Protein AF-A0A544Y3S6-F1 (afdb_monomer)

pLDDT: mean 74.41, std 27.27, range [27.22, 98.94]

Structure (mmCIF, N/CA/C/O backbone):
data_AF-A0A544Y3S6-F1
#
_entry.id   AF-A0A544Y3S6-F1
#
loop_
_atom_site.group_PDB
_atom_site.id
_atom_site.type_symbol
_atom_site.label_atom_id
_atom_site.label_alt_id
_atom_site.label_comp_id
_atom_site.label_asym_id
_atom_site.label_entity_id
_atom_site.label_seq_id
_atom_site.pdbx_PDB_ins_code
_atom_site.Cartn_x
_atom_site.Cartn_y
_atom_site.Cartn_z
_atom_site.occupancy
_atom_site.B_iso_or_equiv
_atom_site.auth_seq_id
_atom_site.auth_comp_id
_atom_site.auth_asym_id
_atom_site.auth_atom_id
_atom_site.pdbx_PDB_model_num
ATOM 1 N N . MET A 1 1 ? -22.116 -2.631 14.851 1.00 75.38 1 MET A N 1
ATOM 2 C CA . MET A 1 1 ? -20.787 -3.242 14.629 1.00 75.38 1 MET A CA 1
ATOM 3 C C . MET A 1 1 ? -19.858 -2.846 15.763 1.00 75.38 1 MET A C 1
ATOM 5 O O . MET A 1 1 ? -19.871 -1.679 16.143 1.00 75.38 1 MET A O 1
ATOM 9 N N . GLN A 1 2 ? -19.112 -3.793 16.335 1.00 85.44 2 GLN A N 1
ATOM 10 C CA . GLN A 1 2 ? -18.142 -3.504 17.394 1.00 85.44 2 GLN A CA 1
ATOM 11 C C . GLN A 1 2 ? -16.887 -2.861 16.787 1.00 85.44 2 GLN A C 1
ATOM 13 O O . GLN A 1 2 ? -16.365 -3.342 15.783 1.00 85.44 2 GLN A O 1
ATOM 18 N N . GLN A 1 3 ? -16.429 -1.761 17.385 1.00 91.81 3 GLN A N 1
ATOM 19 C CA . GLN A 1 3 ? -15.176 -1.109 17.006 1.00 91.81 3 GLN A CA 1
ATOM 20 C C . GLN A 1 3 ? -13.992 -1.928 17.530 1.00 91.81 3 GLN A C 1
ATOM 22 O O . GLN A 1 3 ? -14.010 -2.372 18.678 1.00 91.81 3 GLN A O 1
ATOM 27 N N . ILE A 1 4 ? -12.965 -2.095 16.701 1.00 94.62 4 ILE A N 1
ATOM 28 C CA . ILE A 1 4 ? -11.680 -2.678 17.094 1.00 94.62 4 ILE A CA 1
ATOM 29 C C . ILE A 1 4 ? -10.866 -1.592 17.797 1.00 94.62 4 ILE A C 1
ATOM 31 O O . ILE A 1 4 ? -10.747 -0.475 17.286 1.00 94.62 4 ILE A O 1
ATOM 35 N N . GLY A 1 5 ? -10.316 -1.914 18.966 1.00 93.12 5 GLY A N 1
ATOM 36 C CA . GLY A 1 5 ? -9.375 -1.047 19.666 1.00 93.12 5 GLY A CA 1
ATOM 37 C C . GLY A 1 5 ? -7.957 -1.303 19.174 1.00 93.12 5 GLY A C 1
ATOM 38 O O . GLY A 1 5 ? -7.420 -2.379 19.415 1.00 93.12 5 GLY A O 1
ATOM 39 N N . PHE A 1 6 ? -7.344 -0.317 18.523 1.00 91.00 6 PHE A N 1
ATOM 40 C CA . PHE A 1 6 ? -5.935 -0.386 18.141 1.00 91.00 6 PHE A CA 1
ATOM 41 C C . PHE A 1 6 ? -5.084 0.260 19.240 1.00 91.00 6 PHE A C 1
ATOM 43 O O . PHE A 1 6 ? -5.299 1.434 19.561 1.00 91.00 6 PHE A O 1
ATOM 50 N N . PRO A 1 7 ? -4.165 -0.487 19.873 1.00 78.62 7 PRO A N 1
ATOM 51 C CA . PRO A 1 7 ? -3.361 0.049 20.957 1.00 78.62 7 PRO A CA 1
ATOM 52 C C . PRO A 1 7 ? -2.381 1.102 20.430 1.00 78.62 7 PRO A C 1
ATOM 54 O O . PRO A 1 7 ? -1.837 0.984 19.337 1.00 78.62 7 PRO A O 1
ATOM 57 N N . ALA A 1 8 ? -2.125 2.130 21.242 1.00 67.12 8 ALA A N 1
ATOM 58 C CA . 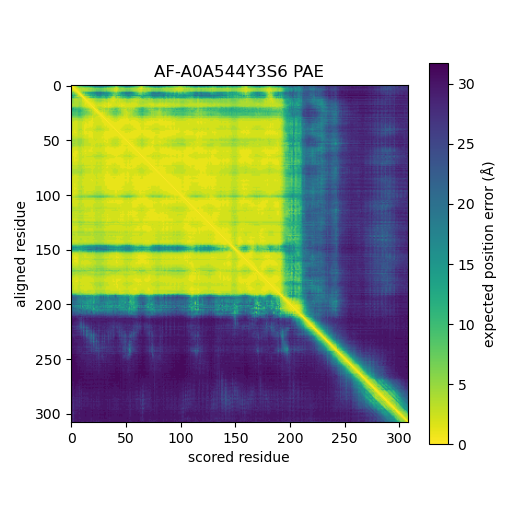ALA A 1 8 ? -1.048 3.090 20.987 1.00 67.12 8 ALA A CA 1
ATOM 59 C C . ALA A 1 8 ? 0.341 2.528 21.356 1.00 67.12 8 ALA A C 1
ATOM 61 O O . ALA A 1 8 ? 1.359 3.156 21.074 1.00 67.12 8 ALA A O 1
ATOM 62 N N . SER A 1 9 ? 0.377 1.378 22.036 1.00 73.12 9 SER A N 1
ATOM 63 C CA . SER A 1 9 ? 1.595 0.635 22.345 1.00 73.12 9 SER A CA 1
ATOM 64 C C . SER A 1 9 ? 1.727 -0.541 21.375 1.00 73.12 9 SER A C 1
ATOM 66 O O . SER A 1 9 ? 0.792 -1.341 21.311 1.00 73.12 9 SER A O 1
ATOM 68 N N . PRO A 1 10 ? 2.863 -0.666 20.666 1.00 78.50 10 PRO A N 1
ATOM 69 C CA . PRO A 1 10 ? 3.070 -1.719 19.683 1.00 78.50 10 PRO A CA 1
ATOM 70 C C . PRO A 1 10 ? 2.901 -3.130 20.247 1.00 78.50 10 PRO A C 1
ATOM 72 O O . PRO A 1 10 ? 3.537 -3.489 21.241 1.00 78.50 10 PRO A O 1
ATOM 75 N N . GLY A 1 11 ? 2.090 -3.943 19.573 1.00 78.06 11 GLY A N 1
ATOM 76 C CA . GLY A 1 11 ? 2.121 -5.398 19.690 1.00 78.06 11 GLY A CA 1
ATOM 77 C C . GLY A 1 11 ? 2.806 -5.983 18.460 1.00 78.06 11 GLY A C 1
ATOM 78 O O . GLY A 1 11 ? 2.306 -5.814 17.353 1.00 78.06 11 GLY A O 1
ATOM 79 N N . ALA A 1 12 ? 3.942 -6.658 18.637 1.00 82.75 12 ALA A N 1
ATOM 80 C CA . ALA A 1 12 ? 4.599 -7.330 17.520 1.00 82.75 12 ALA A CA 1
ATOM 81 C C . ALA A 1 12 ? 3.776 -8.549 17.075 1.00 82.75 12 ALA A C 1
ATOM 83 O O . ALA A 1 12 ? 3.355 -9.355 17.907 1.00 82.75 12 ALA A O 1
ATOM 84 N N . GLY A 1 13 ? 3.576 -8.671 15.767 1.00 89.69 13 GLY A N 1
ATOM 85 C CA . GLY A 1 13 ? 3.013 -9.852 15.123 1.00 89.69 13 GLY A CA 1
ATOM 86 C C . GLY A 1 13 ? 4.071 -10.901 14.784 1.00 89.69 13 GLY A C 1
ATOM 87 O O . GLY A 1 13 ? 5.203 -10.871 15.274 1.00 89.69 13 GLY A O 1
ATOM 88 N N . ASP A 1 14 ? 3.682 -11.834 13.926 1.00 92.94 14 ASP A N 1
ATOM 89 C CA . ASP A 1 14 ? 4.490 -12.959 13.483 1.00 92.94 14 ASP A CA 1
ATOM 90 C C . ASP A 1 14 ? 5.324 -12.614 12.239 1.00 92.94 14 ASP A C 1
ATOM 92 O O . ASP A 1 14 ? 4.810 -12.140 11.224 1.00 92.94 14 ASP A O 1
ATOM 96 N N . LEU A 1 15 ? 6.626 -12.890 12.309 1.00 92.06 15 LEU A N 1
ATOM 97 C CA . LEU A 1 15 ? 7.567 -12.823 11.184 1.00 92.06 15 LEU A CA 1
ATOM 98 C C . LEU A 1 15 ? 8.336 -14.136 11.003 1.00 92.06 15 LEU A C 1
ATOM 100 O O . LEU A 1 15 ? 9.350 -14.149 10.303 1.00 92.06 15 LEU A O 1
ATOM 104 N N . ASP A 1 16 ? 7.874 -15.235 11.606 1.00 93.25 16 ASP A N 1
ATOM 105 C CA . ASP A 1 16 ? 8.405 -16.574 11.353 1.00 93.25 16 ASP A CA 1
ATOM 106 C C . ASP A 1 16 ? 7.894 -17.099 10.005 1.00 93.25 16 ASP A C 1
ATOM 108 O O . ASP A 1 16 ? 7.034 -17.970 9.889 1.00 93.25 16 ASP A O 1
ATOM 112 N N . VAL A 1 17 ? 8.408 -16.490 8.940 1.00 94.75 17 VAL A N 1
ATOM 113 C CA . VAL A 1 17 ? 8.041 -16.793 7.565 1.00 94.75 17 VAL A CA 1
ATOM 114 C C . VAL A 1 17 ? 9.293 -16.962 6.724 1.00 94.75 17 VAL A C 1
ATOM 116 O O . VAL A 1 17 ? 10.215 -16.144 6.728 1.00 94.75 17 VAL A O 1
ATOM 119 N N . ARG A 1 18 ? 9.310 -18.035 5.933 1.00 95.50 18 ARG A N 1
ATOM 120 C CA . AR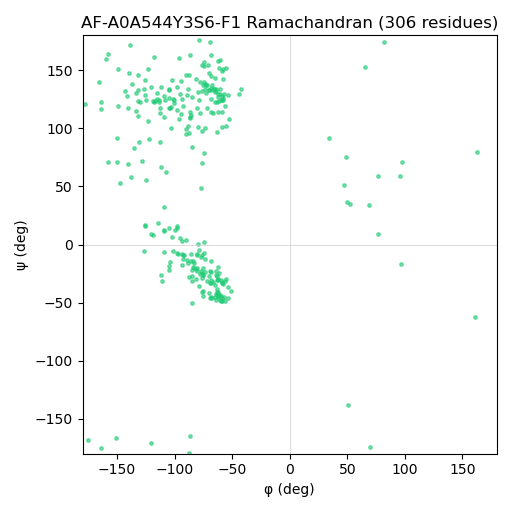G A 1 18 ? 10.300 -18.205 4.875 1.00 95.50 18 ARG A CA 1
ATOM 121 C C . ARG A 1 18 ? 9.794 -17.522 3.613 1.00 95.50 18 ARG A C 1
ATOM 123 O O . ARG A 1 18 ? 8.865 -18.003 2.963 1.00 95.50 18 ARG A O 1
ATOM 130 N N . TRP A 1 19 ? 10.424 -16.414 3.251 1.00 95.25 19 TRP A N 1
ATOM 131 C CA . TRP A 1 19 ? 10.069 -15.701 2.034 1.00 95.25 19 TRP A CA 1
ATOM 132 C C . TRP A 1 19 ? 10.547 -16.428 0.773 1.00 95.25 19 TRP A C 1
ATOM 134 O O . TRP A 1 19 ? 11.688 -16.893 0.713 1.00 95.25 19 TRP A O 1
ATOM 144 N N . ILE A 1 20 ? 9.703 -16.463 -0.261 1.00 94.00 20 ILE A N 1
ATOM 145 C CA . ILE A 1 20 ? 10.067 -16.967 -1.590 1.00 94.00 20 ILE A CA 1
ATOM 146 C C . ILE A 1 20 ? 11.250 -16.159 -2.124 1.00 94.00 20 ILE A C 1
ATOM 148 O O . ILE A 1 20 ? 11.211 -14.937 -2.171 1.00 94.00 20 ILE A O 1
ATOM 152 N N . HIS A 1 21 ? 12.350 -16.801 -2.495 1.00 87.56 21 HIS A N 1
ATOM 153 C CA . HIS A 1 21 ? 13.569 -16.104 -2.938 1.00 87.56 21 HIS A CA 1
ATOM 154 C C . HIS A 1 21 ? 13.829 -16.261 -4.443 1.00 87.56 21 HIS A C 1
ATOM 156 O O . HIS A 1 21 ? 14.895 -15.889 -4.936 1.00 87.56 21 HIS A O 1
ATOM 162 N N . GLY A 1 22 ? 12.831 -16.761 -5.176 1.00 83.69 22 GLY A N 1
ATOM 163 C CA . GLY A 1 22 ? 12.924 -17.109 -6.589 1.00 83.69 22 GLY A CA 1
ATOM 164 C C . GLY A 1 22 ? 13.551 -18.484 -6.820 1.00 83.69 22 GLY A C 1
ATOM 165 O O . GLY A 1 22 ? 14.031 -19.141 -5.894 1.00 83.69 22 GLY A O 1
ATOM 166 N N . SER A 1 23 ? 13.554 -18.898 -8.084 1.00 86.06 23 SER A N 1
ATOM 167 C CA . SER A 1 23 ? 14.144 -20.143 -8.583 1.00 86.06 23 SER A CA 1
ATOM 168 C C . SER A 1 23 ? 15.268 -19.848 -9.578 1.00 86.06 23 SER A C 1
ATOM 170 O O . SER A 1 23 ? 15.320 -18.767 -10.164 1.00 86.06 23 SER A O 1
ATOM 172 N N . GLU A 1 24 ? 16.144 -20.826 -9.823 1.00 86.38 24 GLU A N 1
ATOM 173 C CA . GLU A 1 24 ? 17.212 -20.717 -10.835 1.00 86.38 24 GLU A CA 1
ATOM 174 C C . GLU A 1 24 ? 16.669 -20.395 -12.236 1.00 86.38 24 GLU A C 1
ATOM 176 O O . GLU A 1 24 ? 17.314 -19.718 -13.032 1.00 86.38 24 GLU A O 1
ATOM 181 N N . SER A 1 25 ? 15.456 -20.866 -12.530 1.00 88.44 25 SER A N 1
ATOM 182 C CA . SER A 1 25 ? 14.736 -20.582 -13.764 1.00 88.44 25 SER A CA 1
ATOM 183 C C . SER A 1 25 ? 13.320 -20.124 -13.450 1.00 88.44 25 SER A C 1
ATOM 185 O O . SER A 1 25 ? 12.544 -20.872 -12.848 1.00 88.44 25 SER A O 1
ATOM 187 N N . ALA A 1 26 ? 12.964 -18.924 -13.916 1.00 86.62 26 ALA A N 1
ATOM 188 C CA . ALA A 1 26 ? 11.605 -18.392 -13.814 1.00 86.62 26 ALA A CA 1
ATOM 189 C C . ALA A 1 26 ? 10.582 -19.304 -14.512 1.00 86.62 26 ALA A C 1
ATOM 191 O O . ALA A 1 26 ? 9.474 -19.486 -14.024 1.00 86.62 26 ALA A O 1
ATOM 192 N N . LYS A 1 27 ? 10.984 -19.965 -15.609 1.00 87.06 27 LYS A N 1
ATOM 193 C CA . LYS A 1 27 ? 10.132 -20.898 -16.367 1.00 87.06 27 LYS A CA 1
ATOM 194 C C . LYS A 1 27 ? 9.705 -22.127 -15.554 1.00 87.06 27 LYS A C 1
ATOM 196 O O . LYS A 1 27 ? 8.682 -22.730 -15.859 1.00 87.06 27 LYS A O 1
ATOM 201 N N . HIS A 1 28 ? 10.507 -22.523 -14.569 1.00 88.12 28 HIS A N 1
ATOM 202 C CA . HIS A 1 28 ? 10.254 -23.690 -13.722 1.00 88.12 28 HIS A CA 1
ATOM 203 C C . HIS A 1 28 ? 9.880 -23.295 -12.290 1.00 88.12 28 HIS A C 1
ATOM 205 O O . HIS A 1 28 ? 9.882 -24.149 -11.408 1.00 88.12 28 HIS A O 1
ATOM 211 N N . ASN A 1 29 ? 9.589 -22.012 -12.047 1.00 93.12 29 ASN A N 1
ATOM 212 C CA . ASN A 1 29 ? 9.108 -21.570 -10.750 1.00 93.12 29 ASN A CA 1
ATOM 213 C C . ASN A 1 29 ? 7.701 -22.134 -10.496 1.00 93.12 29 ASN A C 1
ATOM 215 O O . ASN A 1 29 ? 6.838 -22.072 -11.370 1.00 93.12 29 ASN A O 1
ATOM 219 N N . THR A 1 30 ? 7.490 -22.693 -9.308 1.00 92.62 30 THR A N 1
ATOM 220 C CA . THR A 1 30 ? 6.189 -23.211 -8.853 1.00 92.62 30 THR A CA 1
ATOM 221 C C . THR A 1 30 ? 5.681 -22.477 -7.611 1.00 92.62 30 THR A C 1
ATOM 223 O O . THR A 1 30 ? 4.721 -22.927 -6.990 1.00 92.62 30 THR A O 1
ATOM 226 N N . ASP A 1 31 ? 6.348 -21.391 -7.213 1.00 95.75 31 ASP A N 1
ATOM 227 C CA . ASP A 1 31 ? 5.902 -20.538 -6.115 1.00 95.75 31 ASP A CA 1
ATOM 228 C C . ASP A 1 31 ? 4.654 -19.751 -6.555 1.00 95.75 31 ASP A C 1
ATOM 230 O O . ASP A 1 31 ? 4.462 -19.512 -7.751 1.00 95.75 31 ASP A O 1
ATOM 234 N N . PRO A 1 32 ? 3.792 -19.319 -5.620 1.00 96.62 32 PRO A N 1
ATOM 235 C CA . PRO A 1 32 ? 2.666 -18.459 -5.967 1.00 96.62 32 PRO A CA 1
ATOM 236 C C . PRO A 1 32 ? 3.147 -17.129 -6.559 1.00 96.62 32 PRO A C 1
ATOM 238 O O . PRO A 1 32 ? 4.204 -16.626 -6.185 1.00 96.62 32 PRO A O 1
ATOM 241 N N . ASP A 1 33 ? 2.332 -16.511 -7.417 1.00 96.62 33 ASP A N 1
ATOM 242 C CA . ASP A 1 33 ? 2.608 -15.181 -7.987 1.00 96.62 33 ASP A CA 1
ATOM 243 C C . ASP A 1 33 ? 2.788 -14.103 -6.904 1.00 96.62 33 ASP A C 1
ATOM 245 O O . ASP A 1 33 ? 3.589 -13.172 -7.035 1.00 96.62 33 ASP A O 1
ATOM 249 N N . ILE A 1 34 ? 2.036 -14.250 -5.810 1.00 98.50 34 ILE A N 1
ATOM 250 C CA . ILE A 1 34 ? 2.078 -13.390 -4.630 1.00 98.50 34 ILE A CA 1
ATOM 251 C C . ILE A 1 34 ? 2.112 -14.289 -3.398 1.00 98.50 34 ILE A C 1
ATOM 253 O O . ILE A 1 34 ? 1.145 -14.998 -3.113 1.00 98.50 34 ILE A O 1
ATOM 257 N N . GLN A 1 35 ? 3.207 -14.258 -2.641 1.00 98.50 35 GLN A N 1
ATOM 258 C CA . GLN A 1 35 ? 3.228 -14.878 -1.320 1.00 98.50 35 GLN A CA 1
ATOM 259 C C . GLN A 1 35 ? 2.529 -13.942 -0.334 1.00 98.50 35 GLN A C 1
ATOM 261 O O . GLN A 1 35 ? 2.921 -12.787 -0.190 1.00 98.50 35 GLN A O 1
ATOM 266 N N . VAL A 1 36 ? 1.510 -14.449 0.355 1.00 98.62 36 VAL A N 1
ATOM 267 C CA . VAL A 1 36 ? 0.763 -13.707 1.374 1.00 98.62 36 VAL A CA 1
ATOM 268 C C . VAL A 1 36 ? 1.121 -14.259 2.745 1.00 98.62 36 VAL A C 1
ATOM 270 O O . VAL A 1 36 ? 0.941 -15.448 3.002 1.00 98.62 36 VAL A O 1
ATOM 273 N N . HIS A 1 37 ? 1.585 -13.387 3.632 1.00 98.50 37 HIS A N 1
ATOM 274 C CA . HIS A 1 37 ? 1.829 -13.683 5.038 1.00 98.50 37 HIS A CA 1
ATOM 275 C C . HIS A 1 37 ? 0.884 -12.863 5.912 1.00 98.50 37 HIS A C 1
ATOM 277 O O . HIS A 1 37 ? 0.764 -11.648 5.741 1.00 98.50 37 HIS A O 1
ATOM 283 N N . ARG A 1 38 ? 0.214 -13.518 6.858 1.00 97.94 38 ARG A N 1
ATOM 284 C CA . ARG A 1 38 ? -0.605 -12.843 7.868 1.00 97.94 38 ARG A CA 1
ATOM 285 C C . ARG A 1 38 ? 0.298 -12.511 9.055 1.00 97.94 38 ARG A C 1
ATOM 287 O O . ARG A 1 38 ? 0.599 -13.397 9.843 1.00 97.94 38 ARG A O 1
ATOM 294 N N . TYR A 1 39 ? 0.723 -11.254 9.161 1.00 97.62 39 TYR A N 1
ATOM 295 C CA . TYR A 1 39 ? 1.571 -10.782 10.261 1.00 97.62 39 TYR A CA 1
ATOM 296 C C . TYR A 1 39 ? 0.803 -10.787 11.585 1.00 97.62 39 TYR A C 1
ATOM 298 O O . TYR A 1 39 ? 1.295 -11.267 12.599 1.00 97.62 39 TYR A O 1
ATOM 306 N N . ASP A 1 40 ? -0.433 -10.293 11.572 1.00 96.06 40 ASP A N 1
ATOM 307 C CA . ASP A 1 40 ? -1.353 -10.383 12.705 1.00 96.06 40 ASP A CA 1
ATOM 308 C C . ASP A 1 40 ? -2.813 -10.409 12.220 1.00 96.06 40 ASP A C 1
ATOM 310 O O . ASP A 1 40 ? -3.110 -10.626 11.041 1.00 96.06 40 ASP A O 1
ATOM 314 N N . GLU A 1 41 ? -3.765 -10.213 13.131 1.00 95.94 41 GLU A N 1
ATOM 315 C CA . GLU A 1 41 ? -5.185 -10.211 12.795 1.00 95.94 41 GLU A CA 1
ATOM 316 C C . GLU A 1 41 ? -5.580 -9.155 11.746 1.00 95.94 41 GLU A C 1
ATOM 318 O O . GLU A 1 41 ? -6.475 -9.407 10.933 1.00 95.94 41 GLU A O 1
ATOM 323 N N . HIS A 1 42 ? -4.895 -8.011 11.740 1.00 97.75 42 HIS A N 1
ATOM 324 C CA . HIS A 1 42 ? -5.229 -6.800 10.993 1.00 97.75 42 HIS A CA 1
ATOM 325 C C . HIS A 1 42 ? -4.126 -6.371 10.009 1.00 97.75 42 HIS A C 1
ATOM 327 O O . HIS A 1 42 ? -4.206 -5.274 9.453 1.00 97.75 42 HIS A O 1
ATOM 333 N N . THR A 1 43 ? -3.094 -7.184 9.790 1.00 98.44 43 THR A N 1
ATOM 334 C CA . THR A 1 43 ? -1.900 -6.813 9.019 1.00 98.44 43 THR A CA 1
ATOM 335 C C . THR A 1 43 ? -1.420 -7.981 8.178 1.00 98.44 43 THR A C 1
ATOM 337 O O . THR A 1 43 ? -1.176 -9.078 8.682 1.00 98.44 43 THR A O 1
ATOM 340 N N . TYR A 1 44 ? -1.237 -7.725 6.889 1.00 98.81 44 TYR A N 1
ATOM 341 C CA . TYR A 1 44 ? -0.734 -8.691 5.927 1.00 98.81 44 TYR A CA 1
ATOM 342 C C . TYR A 1 44 ? 0.476 -8.121 5.199 1.00 98.81 44 TYR A C 1
ATOM 344 O O . TYR A 1 44 ? 0.507 -6.944 4.838 1.00 98.81 44 TYR A O 1
ATOM 352 N N . VAL A 1 45 ? 1.450 -8.988 4.956 1.00 98.69 45 VAL A N 1
ATOM 353 C CA . VAL A 1 45 ? 2.646 -8.701 4.171 1.00 98.69 45 VAL A CA 1
ATOM 354 C C . VAL A 1 45 ? 2.573 -9.549 2.909 1.00 98.69 45 VAL A C 1
ATOM 356 O O . VAL A 1 45 ? 2.409 -10.767 2.971 1.00 98.69 45 VAL A O 1
ATOM 359 N N . LEU A 1 46 ? 2.650 -8.898 1.757 1.00 98.75 46 LEU A N 1
ATOM 360 C CA . LEU A 1 46 ? 2.570 -9.523 0.448 1.00 98.75 46 LEU A CA 1
ATOM 361 C C . LEU A 1 46 ? 3.941 -9.398 -0.215 1.00 98.75 46 LEU A C 1
ATOM 363 O O . LEU A 1 46 ? 4.539 -8.330 -0.188 1.00 98.75 46 LEU A O 1
ATOM 367 N N . ARG A 1 47 ? 4.435 -10.469 -0.829 1.00 97.94 47 ARG A N 1
ATOM 368 C CA . ARG A 1 47 ? 5.691 -10.477 -1.586 1.00 97.94 47 ARG A CA 1
ATOM 369 C C . ARG A 1 47 ? 5.399 -10.849 -3.027 1.00 97.94 47 ARG A C 1
ATOM 371 O O . ARG A 1 47 ? 4.861 -11.927 -3.286 1.00 97.94 47 ARG A O 1
ATOM 378 N N . GLN A 1 48 ? 5.789 -9.988 -3.959 1.00 97.88 48 GLN A N 1
ATOM 379 C CA . GLN A 1 48 ? 5.748 -10.323 -5.375 1.00 97.88 48 GLN A CA 1
ATOM 380 C C . GLN A 1 48 ? 6.792 -11.397 -5.707 1.00 97.88 48 GLN A C 1
ATOM 382 O O . GLN A 1 48 ? 7.950 -11.312 -5.293 1.00 97.88 48 GLN A O 1
ATOM 387 N N . ASN A 1 49 ? 6.396 -12.411 -6.476 1.00 96.44 49 ASN A N 1
ATOM 388 C CA . ASN A 1 49 ? 7.307 -13.471 -6.886 1.00 96.44 49 ASN A CA 1
ATOM 389 C C . ASN A 1 49 ? 8.420 -12.940 -7.800 1.00 96.44 49 ASN A C 1
ATOM 391 O O . ASN A 1 49 ? 8.172 -12.275 -8.809 1.00 96.44 49 ASN A O 1
ATOM 395 N N . LYS A 1 50 ? 9.662 -13.308 -7.471 1.00 94.56 50 LYS A N 1
ATOM 396 C CA . LYS A 1 50 ? 10.861 -12.930 -8.224 1.00 94.56 50 LYS A CA 1
ATOM 397 C C . LYS A 1 50 ? 10.894 -13.491 -9.650 1.00 94.56 50 LYS A C 1
ATOM 399 O O . LYS A 1 50 ? 11.574 -12.940 -10.511 1.00 94.56 50 LYS A O 1
ATOM 404 N N . ALA A 1 51 ? 10.156 -14.571 -9.908 1.00 94.38 51 ALA A N 1
ATOM 405 C CA . ALA A 1 51 ? 9.970 -15.115 -11.249 1.00 94.38 51 ALA A CA 1
ATOM 406 C C . ALA A 1 51 ? 9.108 -14.209 -12.150 1.00 94.38 51 ALA A C 1
ATOM 408 O O . ALA A 1 51 ? 9.243 -14.281 -13.369 1.00 94.38 51 ALA A O 1
ATOM 409 N N . ILE A 1 52 ? 8.263 -13.347 -11.567 1.00 94.75 52 ILE A N 1
ATOM 410 C CA . ILE A 1 52 ? 7.464 -12.355 -12.305 1.00 94.75 52 ILE A CA 1
ATOM 411 C C . ILE A 1 52 ? 8.283 -11.090 -12.546 1.00 94.75 52 ILE A C 1
ATOM 413 O O . ILE A 1 52 ? 8.350 -10.596 -13.670 1.00 94.75 52 ILE A O 1
ATOM 417 N N . ASN A 1 53 ? 8.894 -10.556 -11.488 1.00 94.62 53 ASN A N 1
ATOM 418 C CA . ASN A 1 53 ? 9.748 -9.379 -11.568 1.00 94.62 53 ASN A CA 1
ATOM 419 C C . ASN A 1 53 ? 10.933 -9.529 -10.607 1.00 94.62 53 ASN A C 1
ATOM 421 O O . ASN A 1 53 ? 10.745 -9.861 -9.439 1.00 94.62 53 ASN A O 1
ATOM 425 N N . TYR A 1 54 ? 12.147 -9.266 -11.098 1.00 91.81 54 TYR A N 1
ATOM 426 C CA . TYR A 1 54 ? 13.390 -9.468 -10.353 1.00 91.81 54 TYR A CA 1
ATOM 427 C C . TYR A 1 54 ? 13.495 -8.623 -9.075 1.00 91.81 54 TYR A C 1
ATOM 429 O O . TYR A 1 54 ? 14.222 -9.029 -8.165 1.00 91.81 54 TYR A O 1
ATOM 437 N N . GLU A 1 55 ? 12.790 -7.490 -9.008 1.00 92.69 55 GLU A N 1
ATOM 438 C CA . GLU A 1 55 ? 12.768 -6.604 -7.838 1.00 92.69 55 GLU A CA 1
ATOM 439 C C . GLU A 1 55 ? 12.032 -7.255 -6.663 1.00 92.69 55 GLU A C 1
ATOM 441 O O . GLU A 1 55 ? 12.460 -7.128 -5.520 1.00 92.69 55 GLU A O 1
ATOM 446 N N . ALA A 1 56 ? 11.010 -8.072 -6.955 1.00 93.38 56 ALA A N 1
ATOM 447 C CA . ALA A 1 56 ? 10.248 -8.847 -5.974 1.00 93.38 56 ALA A CA 1
ATOM 448 C C . ALA A 1 56 ? 9.803 -8.028 -4.736 1.00 93.38 56 ALA A C 1
ATOM 450 O O . ALA A 1 56 ? 10.063 -8.476 -3.605 1.00 93.38 56 ALA A O 1
ATOM 451 N N . PRO A 1 57 ? 9.165 -6.851 -4.936 1.00 95.88 57 PRO A N 1
ATOM 452 C CA . PRO A 1 57 ? 8.845 -5.920 -3.859 1.00 95.88 57 PRO A CA 1
ATOM 453 C C . PRO A 1 57 ? 7.886 -6.521 -2.830 1.00 95.88 57 PRO A C 1
ATOM 455 O O . PRO A 1 57 ? 7.133 -7.470 -3.096 1.00 95.88 57 PRO A O 1
ATOM 458 N N . PHE A 1 58 ? 7.928 -5.934 -1.636 1.00 97.69 58 PHE A N 1
ATOM 459 C CA . PHE A 1 58 ? 6.955 -6.170 -0.582 1.00 97.69 58 PHE A CA 1
ATOM 460 C C . PHE A 1 58 ? 5.851 -5.114 -0.640 1.00 97.69 58 PHE A C 1
ATOM 462 O O . PHE A 1 58 ? 6.127 -3.937 -0.840 1.00 97.69 58 PHE A O 1
ATOM 469 N N . MET A 1 59 ? 4.613 -5.534 -0.399 1.00 98.62 59 MET A N 1
ATOM 470 C CA . MET A 1 59 ? 3.463 -4.658 -0.198 1.00 98.62 59 MET A CA 1
ATOM 471 C C . MET A 1 59 ? 2.833 -4.964 1.160 1.00 98.62 59 MET A C 1
ATOM 473 O O . MET A 1 59 ? 2.877 -6.101 1.639 1.00 98.62 59 MET A O 1
ATOM 477 N N . PHE A 1 60 ? 2.212 -3.965 1.778 1.00 98.81 60 PHE A N 1
ATOM 478 C CA . PHE A 1 60 ? 1.662 -4.088 3.130 1.00 98.81 60 PHE A CA 1
ATOM 479 C C . PHE A 1 60 ? 0.187 -3.710 3.133 1.00 98.81 60 PHE A C 1
ATOM 481 O O . PHE A 1 60 ? -0.170 -2.607 2.730 1.00 98.81 60 PHE A O 1
ATOM 488 N N . LEU A 1 61 ? -0.670 -4.612 3.608 1.00 98.94 61 LEU A N 1
ATOM 489 C CA . LEU A 1 61 ? -2.108 -4.382 3.724 1.00 98.94 61 LEU A CA 1
ATOM 490 C C . LEU A 1 61 ? -2.503 -4.324 5.201 1.00 98.94 61 LEU A C 1
ATOM 492 O O . LEU A 1 61 ? -2.350 -5.299 5.936 1.00 98.94 61 LEU A O 1
ATOM 496 N N . MET A 1 62 ? -3.017 -3.176 5.633 1.00 98.75 62 MET A N 1
ATOM 497 C CA . MET A 1 62 ? -3.321 -2.878 7.033 1.00 98.75 62 MET A CA 1
ATOM 498 C C . MET A 1 62 ? -4.773 -2.445 7.190 1.00 98.75 62 MET A C 1
ATOM 500 O O . MET A 1 62 ? -5.240 -1.537 6.504 1.00 98.75 62 MET A O 1
ATOM 504 N N . PHE A 1 63 ? -5.483 -3.074 8.120 1.00 98.69 63 PHE A N 1
ATOM 505 C CA . PHE A 1 63 ? -6.901 -2.840 8.367 1.00 98.69 63 PHE A CA 1
ATOM 506 C C . PHE A 1 63 ? -7.113 -1.885 9.545 1.00 98.69 63 PHE A C 1
ATOM 508 O O . PHE A 1 63 ? -6.480 -2.034 10.594 1.00 98.69 63 PHE A O 1
ATOM 515 N N . GLY A 1 64 ? -8.026 -0.924 9.375 1.00 98.19 64 GLY A N 1
ATOM 516 C CA . GLY A 1 64 ? -8.624 -0.131 10.453 1.00 98.19 64 GLY A CA 1
ATOM 517 C C . GLY A 1 64 ? -10.150 -0.288 10.490 1.00 98.19 64 GLY A C 1
ATOM 518 O O . GLY A 1 64 ? -10.708 -1.139 9.798 1.00 98.19 64 GLY A O 1
ATOM 519 N N . ASN A 1 65 ? -10.864 0.510 11.294 1.00 98.00 65 ASN A N 1
ATOM 520 C CA . ASN A 1 65 ? -12.321 0.359 11.400 1.00 98.00 65 ASN A CA 1
ATOM 521 C C . ASN A 1 65 ? -13.118 0.919 10.217 1.00 98.00 65 ASN A C 1
ATOM 523 O O . ASN A 1 65 ? -14.243 0.469 10.019 1.00 98.00 65 ASN A O 1
ATOM 527 N N . THR A 1 66 ? -12.598 1.889 9.462 1.00 98.00 66 THR A N 1
ATOM 528 C CA . THR A 1 66 ? -13.350 2.547 8.371 1.00 98.00 66 THR A CA 1
ATOM 529 C C . THR A 1 66 ? -12.807 2.220 6.988 1.00 98.00 66 THR A C 1
ATOM 531 O O . THR A 1 66 ? -13.541 2.287 6.002 1.00 98.00 66 THR A O 1
ATOM 534 N N . ARG A 1 67 ? -11.520 1.883 6.902 1.00 98.69 67 ARG A N 1
ATOM 535 C CA . ARG A 1 67 ? -10.831 1.583 5.650 1.00 98.69 67 ARG A CA 1
ATOM 536 C C . ARG A 1 67 ? -9.572 0.764 5.898 1.00 98.69 67 ARG A C 1
ATOM 538 O O . ARG A 1 67 ? -9.024 0.791 6.999 1.00 98.69 67 ARG A O 1
ATOM 545 N N . ALA A 1 68 ? -9.099 0.091 4.860 1.00 98.88 68 ALA A N 1
ATOM 546 C CA . ALA A 1 68 ? -7.762 -0.481 4.814 1.00 98.88 68 ALA A CA 1
ATOM 547 C C . ALA A 1 68 ? -6.780 0.460 4.097 1.00 98.88 68 ALA A C 1
ATOM 549 O O . ALA A 1 68 ? -7.185 1.340 3.332 1.00 98.88 68 ALA A O 1
ATOM 550 N N . LEU A 1 69 ? -5.488 0.250 4.331 1.00 98.88 69 LEU A N 1
ATOM 551 C CA . LEU A 1 69 ? -4.378 0.852 3.600 1.00 98.88 69 LEU A CA 1
ATOM 552 C C . LEU A 1 69 ? -3.571 -0.257 2.929 1.00 98.88 69 LEU A C 1
ATOM 554 O O . LEU A 1 69 ? -3.069 -1.143 3.617 1.00 98.88 69 LEU A O 1
ATOM 558 N N . LEU A 1 70 ? -3.435 -0.181 1.610 1.00 98.94 70 LEU A N 1
ATOM 559 C CA . LEU A 1 70 ? -2.438 -0.909 0.841 1.00 98.94 70 LEU A CA 1
ATOM 560 C C . LEU A 1 70 ? -1.265 0.040 0.580 1.00 98.94 70 LEU A C 1
ATOM 562 O O . LEU A 1 70 ? -1.440 1.058 -0.092 1.00 98.94 70 LEU A O 1
ATOM 566 N N . LEU A 1 71 ? -0.099 -0.288 1.132 1.00 98.81 71 LEU A N 1
ATOM 567 C CA . LEU A 1 71 ? 1.160 0.364 0.800 1.00 98.81 71 LEU A CA 1
ATOM 568 C C . LEU A 1 71 ? 1.875 -0.416 -0.296 1.00 98.81 71 LEU A C 1
ATOM 570 O O . LEU A 1 71 ? 2.154 -1.605 -0.121 1.00 98.81 71 LEU A O 1
ATOM 574 N N . ASP A 1 72 ? 2.184 0.311 -1.367 1.00 98.75 72 ASP A N 1
ATOM 575 C CA . ASP A 1 72 ? 2.812 -0.135 -2.607 1.00 98.75 72 ASP A CA 1
ATOM 576 C C . ASP A 1 72 ? 1.958 -1.120 -3.427 1.00 98.75 72 ASP A C 1
ATOM 578 O O . ASP A 1 72 ? 1.099 -1.842 -2.917 1.00 98.75 72 ASP A O 1
ATOM 582 N N . THR A 1 73 ? 2.161 -1.124 -4.746 1.00 98.75 73 THR A N 1
ATOM 583 C CA . THR A 1 73 ? 1.398 -1.949 -5.699 1.00 98.75 73 THR A CA 1
ATOM 584 C C . THR A 1 73 ? 2.278 -2.820 -6.588 1.00 98.75 73 THR A C 1
ATOM 586 O O . THR A 1 73 ? 1.811 -3.370 -7.585 1.00 98.75 73 THR A O 1
ATOM 589 N N . GLY A 1 74 ? 3.536 -3.003 -6.193 1.00 97.94 74 GLY A N 1
ATOM 590 C CA . GLY A 1 74 ? 4.481 -3.889 -6.852 1.00 97.94 74 GLY A CA 1
ATOM 591 C C . GLY A 1 74 ? 4.938 -3.405 -8.227 1.00 97.94 74 GLY A C 1
ATOM 592 O O . GLY A 1 74 ? 4.594 -2.322 -8.700 1.00 97.94 74 GLY A O 1
ATOM 593 N N . ALA A 1 75 ? 5.709 -4.263 -8.890 1.00 98.19 75 ALA A N 1
ATOM 594 C CA . ALA A 1 75 ? 6.480 -3.954 -10.091 1.00 98.19 75 ALA A CA 1
ATOM 595 C C . ALA A 1 75 ? 5.883 -4.515 -11.380 1.00 98.19 75 ALA A C 1
ATOM 597 O O . ALA A 1 75 ? 6.553 -4.630 -12.410 1.00 98.19 75 ALA A O 1
ATOM 598 N N . THR A 1 76 ? 4.626 -4.953 -11.356 1.00 98.44 76 THR A N 1
ATOM 599 C CA . THR A 1 76 ? 3.980 -5.535 -12.536 1.00 98.44 76 THR A CA 1
ATOM 600 C C . THR A 1 76 ? 2.534 -5.098 -12.648 1.00 98.44 76 THR A C 1
ATOM 602 O O . THR A 1 76 ? 1.695 -5.434 -11.825 1.00 98.44 76 THR A O 1
ATOM 605 N N . ALA A 1 77 ? 2.223 -4.383 -13.728 1.00 98.44 77 ALA A N 1
ATOM 606 C CA . ALA A 1 77 ? 0.880 -3.862 -13.958 1.00 98.44 77 ALA A CA 1
ATOM 607 C C . ALA A 1 77 ? -0.140 -4.946 -14.335 1.00 98.44 77 ALA A C 1
ATOM 609 O O . ALA A 1 77 ? -1.324 -4.818 -14.028 1.00 98.44 77 ALA A O 1
ATOM 610 N N . SER A 1 78 ? 0.305 -6.001 -15.024 1.00 98.12 78 SER A N 1
ATOM 611 C CA . SER A 1 78 ? -0.582 -7.005 -15.614 1.00 98.12 78 SER A CA 1
ATOM 612 C C . SER A 1 78 ? -1.224 -7.903 -14.548 1.00 98.12 78 SER A C 1
ATOM 614 O O . SER A 1 78 ? -0.503 -8.692 -13.931 1.00 98.12 78 SER A O 1
ATOM 616 N N . PRO A 1 79 ? -2.563 -7.901 -14.397 1.00 97.44 79 PRO A N 1
ATOM 617 C CA . PRO A 1 79 ? -3.247 -8.806 -13.474 1.00 97.44 79 PRO A CA 1
ATOM 618 C C . PRO A 1 79 ? -3.176 -10.274 -13.916 1.00 97.44 79 PRO A C 1
ATOM 620 O O . PRO A 1 79 ? -3.462 -11.157 -13.119 1.00 97.44 79 PRO A O 1
ATOM 623 N N . ALA A 1 80 ? -2.792 -10.554 -15.167 1.00 97.31 80 ALA A N 1
ATOM 624 C CA . ALA A 1 80 ? -2.592 -11.922 -15.646 1.00 97.31 80 ALA A CA 1
ATOM 625 C C . ALA A 1 80 ? -1.309 -12.568 -15.098 1.00 97.31 80 ALA A C 1
ATOM 627 O O . ALA A 1 80 ? -1.225 -13.789 -15.065 1.00 97.31 80 ALA A O 1
ATOM 628 N N . TYR A 1 81 ? -0.324 -11.757 -14.696 1.00 95.88 81 TYR A N 1
ATOM 629 C CA . TYR A 1 81 ? 0.939 -12.233 -14.120 1.00 95.88 81 TYR A CA 1
ATOM 630 C C . TYR A 1 81 ? 1.058 -11.895 -12.638 1.00 95.88 81 TYR A C 1
ATOM 632 O O . TYR A 1 81 ? 1.680 -12.628 -11.890 1.00 95.88 81 TYR A O 1
ATOM 640 N N . PHE A 1 82 ? 0.475 -10.777 -12.210 1.00 98.00 82 PHE A N 1
ATOM 641 C CA . PHE A 1 82 ? 0.515 -10.311 -10.834 1.00 98.00 82 PHE A CA 1
ATOM 642 C C . PHE A 1 82 ? -0.890 -9.846 -10.426 1.00 98.00 82 PHE A C 1
ATOM 644 O O . PHE A 1 82 ? -1.204 -8.656 -10.539 1.00 98.00 82 PHE A O 1
ATOM 651 N N . PRO A 1 83 ? -1.776 -10.772 -10.011 1.00 98.50 83 PRO A N 1
ATOM 652 C CA . PRO A 1 83 ? -3.194 -10.506 -9.750 1.00 98.50 83 PRO A CA 1
ATOM 653 C C . PRO A 1 83 ? -3.432 -9.789 -8.405 1.00 98.50 83 PRO A C 1
ATOM 655 O O . PRO A 1 83 ? -4.287 -10.197 -7.617 1.00 98.50 83 PRO A O 1
ATOM 658 N N . LEU A 1 84 ? -2.693 -8.709 -8.133 1.00 98.88 84 LEU A N 1
ATOM 659 C CA . LEU A 1 84 ? -2.679 -8.011 -6.845 1.00 98.88 84 LEU A CA 1
ATOM 660 C C . LEU A 1 84 ? -4.072 -7.599 -6.381 1.00 98.88 84 LEU A C 1
ATOM 662 O O . LEU A 1 84 ? -4.428 -7.837 -5.228 1.00 98.88 84 LEU A O 1
ATOM 666 N N . ARG A 1 85 ? -4.885 -7.022 -7.271 1.00 98.75 85 ARG A N 1
ATOM 667 C CA . ARG A 1 85 ? -6.239 -6.597 -6.910 1.00 98.75 85 ARG A CA 1
ATOM 668 C C . ARG A 1 85 ? -7.095 -7.754 -6.406 1.00 98.75 85 ARG A C 1
ATOM 670 O O . ARG A 1 85 ? -7.757 -7.613 -5.383 1.00 98.75 85 ARG A O 1
ATOM 677 N N . ARG A 1 86 ? -7.069 -8.885 -7.115 1.00 98.81 86 ARG A N 1
ATOM 678 C CA . ARG A 1 86 ? -7.820 -10.083 -6.728 1.00 98.81 86 ARG A CA 1
ATOM 679 C C . ARG A 1 86 ? -7.367 -10.570 -5.354 1.00 98.81 86 ARG A C 1
ATOM 681 O O . ARG A 1 86 ? -8.205 -10.808 -4.496 1.00 98.81 86 ARG A O 1
ATOM 688 N N . THR A 1 87 ? -6.056 -10.669 -5.137 1.00 98.88 87 THR A N 1
ATOM 689 C CA . THR A 1 87 ? -5.491 -11.098 -3.852 1.00 98.88 87 THR A CA 1
ATOM 690 C C . THR A 1 87 ? -5.886 -10.160 -2.711 1.00 98.88 87 THR A C 1
ATOM 692 O O . THR A 1 87 ? -6.262 -10.629 -1.640 1.00 98.88 87 THR A O 1
ATOM 695 N N . VAL A 1 88 ? -5.844 -8.842 -2.927 1.00 98.94 88 VAL A N 1
ATOM 696 C CA . VAL A 1 88 ? -6.255 -7.853 -1.921 1.00 98.94 88 VAL A CA 1
ATOM 697 C C . VAL A 1 88 ? -7.747 -7.965 -1.614 1.00 98.94 88 VAL A C 1
ATOM 699 O O . VAL A 1 88 ? -8.101 -7.996 -0.439 1.00 98.94 88 VAL A O 1
ATOM 702 N N . ASP A 1 89 ? -8.611 -8.085 -2.623 1.00 98.88 89 ASP A N 1
ATOM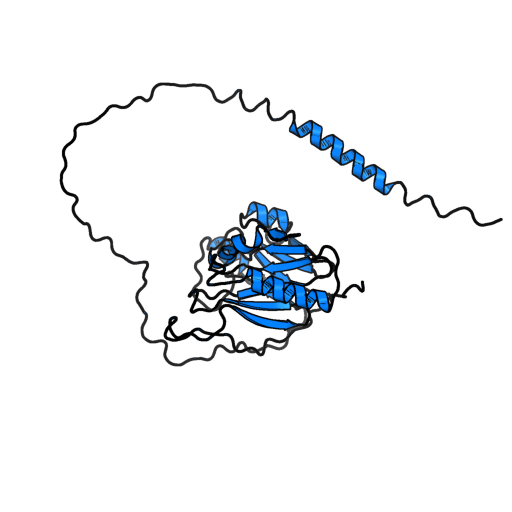 703 C CA . ASP A 1 89 ? -10.054 -8.255 -2.408 1.00 98.88 89 ASP A CA 1
ATOM 704 C C . ASP A 1 89 ? -10.363 -9.553 -1.645 1.00 98.88 89 ASP A C 1
ATOM 706 O O . ASP A 1 89 ? -11.095 -9.513 -0.665 1.00 98.88 89 ASP A O 1
ATOM 710 N N . GLU A 1 90 ? -9.717 -10.677 -1.977 1.00 98.81 90 GLU A N 1
ATOM 711 C CA . GLU A 1 90 ? -9.882 -11.945 -1.244 1.00 98.81 90 GLU A CA 1
ATOM 712 C C . GLU A 1 90 ? -9.425 -11.859 0.229 1.00 98.81 90 GLU A C 1
ATOM 714 O O . GLU A 1 90 ? -9.949 -12.563 1.098 1.00 98.81 90 GLU A O 1
ATOM 719 N N . ILE A 1 91 ? -8.431 -11.021 0.547 1.00 98.88 91 ILE A N 1
ATOM 720 C CA . ILE A 1 91 ? -8.026 -10.766 1.940 1.00 98.88 91 ILE A CA 1
ATOM 721 C C . ILE A 1 91 ? -9.045 -9.850 2.629 1.00 98.88 91 ILE A C 1
ATOM 723 O O . ILE A 1 91 ? -9.441 -10.134 3.759 1.00 98.88 91 ILE A O 1
ATOM 727 N N . VAL A 1 92 ? -9.484 -8.782 1.957 1.00 98.81 92 VAL A N 1
ATOM 728 C CA . VAL A 1 92 ? -10.463 -7.823 2.490 1.00 98.81 92 VAL A CA 1
ATOM 729 C C . VAL A 1 92 ? -11.805 -8.499 2.763 1.00 98.81 92 VAL A C 1
ATOM 731 O O . VAL A 1 92 ? -12.346 -8.325 3.851 1.00 98.81 92 VAL A O 1
ATOM 734 N N . ASP A 1 93 ? -12.309 -9.315 1.841 1.00 98.56 93 ASP A N 1
ATOM 735 C CA . ASP A 1 93 ? -13.591 -10.008 1.980 1.00 98.56 93 ASP A CA 1
ATOM 736 C C . ASP A 1 93 ? -13.574 -10.991 3.155 1.00 98.56 93 ASP A C 1
ATOM 738 O O . ASP A 1 93 ? -14.502 -11.010 3.966 1.00 98.56 93 ASP A O 1
ATOM 742 N N . ARG A 1 94 ? -12.489 -11.764 3.308 1.00 98.56 94 ARG A N 1
ATOM 743 C CA . ARG A 1 94 ? -12.311 -12.643 4.474 1.00 98.56 94 ARG A CA 1
ATOM 744 C C . ARG A 1 94 ? -12.250 -11.849 5.771 1.00 98.56 94 ARG A C 1
ATOM 746 O O . ARG A 1 94 ? -12.904 -12.215 6.740 1.00 98.56 94 ARG A O 1
ATOM 753 N N . TRP A 1 95 ? -11.502 -10.748 5.784 1.00 98.50 95 TRP A N 1
ATOM 754 C CA . TRP A 1 95 ? -11.405 -9.907 6.969 1.00 98.50 95 TRP A CA 1
ATOM 755 C C . TRP A 1 95 ? -12.759 -9.297 7.354 1.00 98.50 95 TRP A C 1
ATOM 757 O O . TRP A 1 95 ? -13.098 -9.279 8.535 1.00 98.50 95 TRP A O 1
ATOM 767 N N . LEU A 1 96 ? -13.553 -8.850 6.375 1.00 98.25 96 LEU A N 1
ATOM 768 C CA . LEU A 1 96 ? -14.889 -8.282 6.583 1.00 98.25 96 LEU A CA 1
ATOM 769 C C . LEU A 1 96 ? -15.932 -9.319 7.013 1.00 98.25 96 LEU A C 1
ATOM 771 O O . LEU A 1 96 ? -16.882 -8.950 7.704 1.00 98.25 96 LEU A O 1
ATOM 775 N N . ALA A 1 97 ? -15.765 -10.591 6.646 1.00 97.81 97 ALA A N 1
ATOM 776 C CA . ALA A 1 97 ? -16.610 -11.669 7.155 1.00 97.81 97 ALA A CA 1
ATOM 777 C C . ALA A 1 97 ? -16.470 -11.816 8.681 1.00 97.81 97 ALA A C 1
ATOM 779 O O . ALA A 1 97 ? -17.474 -11.951 9.381 1.00 97.81 97 ALA A O 1
ATOM 780 N N . ASP A 1 98 ? -15.240 -11.704 9.191 1.00 97.12 98 ASP A N 1
ATOM 781 C CA . ASP A 1 98 ? -14.941 -11.764 10.627 1.00 97.12 98 ASP A CA 1
ATOM 782 C C . ASP A 1 98 ? -15.191 -10.416 11.332 1.00 97.12 98 ASP A C 1
ATOM 784 O O . ASP A 1 98 ? -15.570 -10.362 12.504 1.00 97.12 98 ASP A O 1
ATOM 788 N N . HIS A 1 99 ? -15.036 -9.307 10.602 1.00 96.94 99 HIS A N 1
ATOM 789 C CA . HIS A 1 99 ? -15.143 -7.939 11.110 1.00 96.94 99 HIS A CA 1
ATOM 790 C C . HIS A 1 99 ? -16.104 -7.093 10.267 1.00 96.94 99 HIS A C 1
ATOM 792 O O . HIS A 1 99 ? -15.662 -6.168 9.581 1.00 96.94 99 HIS A O 1
ATOM 798 N N . PRO A 1 100 ? -17.427 -7.320 10.340 1.00 96.94 100 PRO A N 1
ATOM 799 C CA . PRO A 1 100 ? -18.375 -6.641 9.462 1.00 96.94 100 PRO A CA 1
ATOM 800 C C . PRO A 1 100 ? -18.233 -5.111 9.506 1.00 96.94 100 PRO A C 1
ATOM 802 O O . PRO A 1 100 ? -18.240 -4.528 10.597 1.00 96.94 100 PRO A O 1
ATOM 805 N N . ARG A 1 101 ? -18.113 -4.464 8.335 1.00 96.31 101 ARG A N 1
ATOM 806 C CA . ARG A 1 101 ? -18.114 -2.999 8.127 1.00 96.31 101 ARG A CA 1
ATOM 807 C C . ARG A 1 101 ? -18.970 -2.636 6.912 1.00 96.31 101 ARG A C 1
ATOM 809 O O . ARG A 1 101 ? -18.923 -3.324 5.900 1.00 96.31 101 ARG A O 1
ATOM 816 N N . GLU A 1 102 ? -19.752 -1.568 7.028 1.00 93.06 102 GLU A N 1
ATOM 817 C CA . GLU A 1 102 ? -20.507 -0.991 5.908 1.00 93.06 102 GLU A CA 1
ATOM 818 C C . GLU A 1 102 ? -19.620 0.023 5.173 1.00 93.06 102 GLU A C 1
ATOM 820 O O . GLU A 1 102 ? -18.796 0.683 5.808 1.00 93.06 102 GLU A O 1
ATOM 825 N N . ASP A 1 103 ? -19.770 0.125 3.847 1.00 93.88 103 ASP A N 1
ATOM 826 C CA . ASP A 1 103 ? -19.048 1.083 2.990 1.00 93.88 103 ASP A CA 1
ATOM 827 C C . ASP A 1 103 ? -17.516 1.101 3.195 1.00 93.88 103 ASP A C 1
ATOM 829 O O . ASP A 1 103 ? -16.874 2.155 3.152 1.00 93.88 103 ASP A O 1
ATOM 833 N N . TYR A 1 104 ? -16.918 -0.072 3.441 1.00 98.06 104 TYR A N 1
ATOM 834 C CA . TYR A 1 104 ? -15.511 -0.185 3.826 1.00 98.06 104 TYR A CA 1
ATOM 835 C C . TYR A 1 104 ? -14.560 0.278 2.715 1.00 98.06 104 TYR A C 1
ATOM 837 O O . TYR A 1 104 ? -14.573 -0.239 1.595 1.00 98.06 104 TYR A O 1
ATOM 845 N N . GLY A 1 105 ? -13.718 1.261 3.037 1.00 98.50 105 GLY A N 1
ATOM 846 C CA . GLY A 1 105 ? -12.826 1.886 2.064 1.00 98.50 105 GLY A CA 1
ATOM 847 C C . GLY A 1 105 ? -11.485 1.173 1.881 1.00 98.50 105 GLY A C 1
ATOM 848 O O . GLY A 1 105 ? -11.029 0.424 2.743 1.00 98.50 105 GLY A O 1
ATOM 849 N N . LEU A 1 106 ? -10.795 1.488 0.786 1.00 98.88 106 LEU A N 1
ATOM 850 C CA . LEU A 1 106 ? -9.374 1.184 0.597 1.00 98.88 106 LEU A CA 1
ATOM 851 C C . LEU A 1 106 ? -8.613 2.456 0.216 1.00 98.88 106 LEU A C 1
ATOM 853 O O . LEU A 1 106 ? -9.036 3.211 -0.658 1.00 98.88 106 LEU A O 1
ATOM 857 N N . VAL A 1 107 ? -7.474 2.688 0.855 1.00 98.88 107 VAL A N 1
ATOM 858 C CA . VAL A 1 107 ? -6.473 3.655 0.402 1.00 98.88 107 VAL A CA 1
ATOM 859 C C . VAL A 1 107 ? -5.326 2.868 -0.208 1.00 98.88 107 VAL A C 1
ATOM 861 O O . VAL A 1 107 ? -4.787 1.982 0.442 1.00 98.88 107 VAL A O 1
ATOM 864 N N . VAL A 1 108 ? -4.962 3.188 -1.441 1.00 98.88 108 VAL A N 1
ATOM 865 C CA . VAL A 1 108 ? -3.734 2.727 -2.087 1.00 98.88 108 VAL A CA 1
ATOM 866 C C . VAL A 1 108 ? -2.764 3.898 -2.058 1.00 98.88 108 VAL A C 1
ATOM 868 O O . VAL A 1 108 ? -3.075 4.966 -2.584 1.00 98.88 108 VAL A O 1
ATOM 871 N N . ALA A 1 109 ? -1.637 3.726 -1.384 1.00 98.75 109 ALA A N 1
ATOM 872 C CA . ALA A 1 109 ? -0.584 4.726 -1.308 1.00 98.75 109 ALA A CA 1
ATOM 873 C C . ALA A 1 109 ? 0.779 4.053 -1.439 1.00 98.75 109 ALA A C 1
ATOM 875 O O . ALA A 1 109 ? 0.877 2.830 -1.417 1.00 98.75 109 ALA A O 1
ATOM 876 N N . HIS A 1 110 ? 1.826 4.857 -1.567 1.00 98.62 110 HIS A N 1
ATOM 877 C CA . HIS A 1 110 ? 3.147 4.361 -1.925 1.00 98.62 110 HIS A CA 1
ATOM 878 C C . HIS A 1 110 ? 4.196 4.930 -0.989 1.00 98.62 110 HIS A C 1
ATOM 880 O O . HIS A 1 110 ? 4.093 6.081 -0.555 1.00 98.62 110 HIS A O 1
ATOM 886 N N . THR A 1 111 ? 5.216 4.131 -0.704 1.00 97.56 111 THR A N 1
ATOM 887 C CA . THR A 1 111 ? 6.412 4.612 -0.012 1.00 97.56 111 THR A CA 1
ATOM 888 C C . THR A 1 111 ? 7.170 5.600 -0.890 1.00 97.56 111 THR A C 1
ATOM 890 O O . THR A 1 111 ? 7.729 6.555 -0.364 1.00 97.56 111 THR A O 1
ATOM 893 N N . HIS A 1 112 ? 7.146 5.434 -2.219 1.00 97.00 112 HIS A N 1
ATOM 894 C CA . HIS A 1 112 ? 7.619 6.424 -3.188 1.00 97.00 112 HIS A CA 1
ATOM 895 C C . HIS A 1 112 ? 7.112 6.140 -4.618 1.00 97.00 112 HIS A C 1
ATOM 897 O O . HIS A 1 112 ? 6.286 5.264 -4.835 1.00 97.00 112 HIS A O 1
ATOM 903 N N . GLY A 1 113 ? 7.564 6.925 -5.605 1.00 97.00 113 GLY A N 1
ATOM 904 C CA . GLY A 1 113 ? 7.012 6.932 -6.966 1.00 97.00 113 GLY A CA 1
ATOM 905 C C . GLY A 1 113 ? 7.762 6.103 -8.012 1.00 97.00 113 GLY A C 1
ATOM 906 O O . GLY A 1 113 ? 7.563 6.353 -9.202 1.00 97.00 113 GLY A O 1
ATOM 907 N N . HIS A 1 114 ? 8.649 5.183 -7.621 1.00 97.06 114 HIS A N 1
ATOM 908 C CA . HIS A 1 114 ? 9.298 4.293 -8.589 1.00 97.06 114 HIS A CA 1
ATOM 909 C C . HIS A 1 114 ? 8.345 3.206 -9.091 1.00 97.06 114 HIS A C 1
ATOM 911 O O . HIS A 1 114 ? 7.314 2.915 -8.484 1.00 97.06 114 HIS A O 1
ATOM 917 N N . GLY A 1 115 ? 8.658 2.662 -10.270 1.00 97.19 115 GLY A N 1
ATOM 918 C CA . GLY A 1 115 ? 7.762 1.773 -11.013 1.00 97.19 115 GLY A CA 1
ATOM 919 C C . GLY A 1 115 ? 7.391 0.505 -10.247 1.00 97.19 115 GLY A C 1
ATOM 920 O O . GLY A 1 115 ? 6.281 0.009 -10.388 1.00 97.19 115 GLY A O 1
ATOM 921 N N . ASP A 1 116 ? 8.284 0.023 -9.404 1.00 95.94 116 ASP A N 1
ATOM 922 C CA . ASP A 1 116 ? 8.136 -1.134 -8.531 1.00 95.94 116 ASP A CA 1
ATOM 923 C C . ASP A 1 116 ? 7.278 -0.922 -7.291 1.00 95.94 116 ASP A C 1
ATOM 925 O O . ASP A 1 116 ? 6.866 -1.885 -6.642 1.00 95.94 116 ASP A O 1
ATOM 929 N N . HIS A 1 117 ? 6.905 0.329 -7.044 1.00 98.19 117 HIS A N 1
ATOM 930 C CA . HIS A 1 117 ? 5.977 0.715 -5.995 1.00 98.19 117 HIS A CA 1
ATOM 931 C C . HIS A 1 117 ? 4.591 1.080 -6.529 1.00 98.19 117 HIS A C 1
ATOM 933 O O . HIS A 1 117 ? 3.637 1.071 -5.750 1.00 98.19 117 HIS A O 1
ATOM 939 N N . ILE A 1 118 ? 4.458 1.381 -7.830 1.00 98.56 118 ILE A N 1
ATOM 940 C CA . ILE A 1 118 ? 3.230 1.956 -8.418 1.00 98.56 118 ILE A CA 1
ATOM 941 C C . ILE A 1 118 ? 2.669 1.183 -9.626 1.00 98.56 118 ILE A C 1
ATOM 943 O O . ILE A 1 118 ? 1.622 1.550 -10.168 1.00 98.56 118 ILE A O 1
ATOM 947 N N . ALA A 1 119 ? 3.351 0.149 -10.137 1.00 98.62 119 ALA A N 1
ATOM 948 C CA . ALA A 1 119 ? 2.945 -0.460 -11.409 1.00 98.62 119 ALA A CA 1
ATOM 949 C C . ALA A 1 119 ? 1.549 -1.099 -11.339 1.00 98.62 119 ALA A C 1
ATOM 951 O O . ALA A 1 119 ? 0.841 -1.123 -12.350 1.00 98.62 119 ALA A O 1
ATOM 952 N N . GLY A 1 120 ? 1.135 -1.598 -10.172 1.00 98.50 120 GLY A N 1
ATOM 953 C CA . GLY A 1 120 ? -0.160 -2.248 -9.972 1.00 98.50 120 GLY A CA 1
ATOM 954 C C . GLY A 1 120 ? -1.358 -1.302 -9.821 1.00 98.50 120 GLY A C 1
ATOM 955 O O . GLY A 1 120 ? -2.490 -1.786 -9.796 1.00 98.50 120 GLY A O 1
ATOM 956 N N . ASP A 1 121 ? -1.170 0.022 -9.778 1.00 98.69 121 ASP A N 1
ATOM 957 C CA . ASP A 1 121 ? -2.242 1.009 -9.527 1.00 98.69 121 ASP A CA 1
ATOM 958 C C . ASP A 1 121 ? -3.437 0.859 -10.466 1.00 98.69 121 ASP A C 1
ATOM 960 O O . ASP A 1 121 ? -4.598 1.030 -10.082 1.00 98.69 121 ASP A O 1
ATOM 964 N N . GLY A 1 122 ? -3.153 0.513 -11.725 1.00 98.56 122 GLY A N 1
ATOM 965 C CA . GLY A 1 122 ? -4.167 0.309 -12.753 1.00 98.56 122 GLY A CA 1
ATOM 966 C C . GLY A 1 122 ? -5.234 -0.714 -12.358 1.00 98.56 122 GLY A C 1
ATOM 967 O O . GLY A 1 122 ? -6.382 -0.554 -12.763 1.00 98.56 122 GLY A O 1
ATOM 968 N N . GLN A 1 123 ? -4.888 -1.703 -11.527 1.00 98.69 123 GLN A N 1
ATOM 969 C CA . GLN A 1 123 ? -5.801 -2.758 -11.079 1.00 98.69 123 GLN A CA 1
ATOM 970 C C . GLN A 1 123 ? -6.839 -2.273 -10.043 1.00 98.69 123 GLN A C 1
ATOM 972 O O . GLN A 1 123 ? -7.799 -2.984 -9.740 1.00 98.69 123 GLN A O 1
ATOM 977 N N . PHE A 1 124 ? -6.667 -1.071 -9.482 1.00 98.75 124 PHE A N 1
ATOM 978 C CA . PHE A 1 124 ? -7.540 -0.517 -8.440 1.00 98.75 124 PHE A CA 1
ATOM 979 C C . PHE A 1 124 ? -8.419 0.644 -8.922 1.00 98.75 124 PHE A C 1
ATOM 981 O O . PHE A 1 124 ? -9.276 1.104 -8.171 1.00 98.75 124 PHE A O 1
ATOM 988 N N . ARG A 1 125 ? -8.242 1.128 -10.160 1.00 97.25 125 ARG A N 1
ATOM 989 C CA . ARG A 1 125 ? -8.920 2.342 -10.665 1.00 97.25 125 ARG A CA 1
ATOM 990 C C . ARG A 1 125 ? -10.443 2.238 -10.715 1.00 97.25 125 ARG A C 1
ATOM 992 O O . ARG A 1 125 ? -11.121 3.252 -10.595 1.00 97.25 125 ARG A O 1
ATOM 999 N N . ASP A 1 126 ? -10.965 1.038 -10.917 1.00 97.19 126 ASP A N 1
ATOM 1000 C CA . ASP A 1 126 ? -12.395 0.732 -10.964 1.00 97.19 126 ASP A CA 1
ATOM 1001 C C . ASP A 1 126 ? -12.906 0.089 -9.664 1.00 97.19 126 ASP A C 1
ATOM 1003 O O . ASP A 1 126 ? -14.070 -0.305 -9.580 1.00 97.19 126 ASP A O 1
ATOM 1007 N N . ARG A 1 127 ? -12.060 -0.000 -8.627 1.00 97.88 127 ARG A N 1
ATOM 1008 C CA . ARG A 1 127 ? -12.459 -0.512 -7.317 1.00 97.88 127 ARG A CA 1
ATOM 1009 C C . ARG A 1 127 ? -13.433 0.455 -6.638 1.00 97.88 127 ARG A C 1
ATOM 1011 O O . ARG A 1 127 ? -13.068 1.610 -6.403 1.00 97.88 127 ARG A O 1
ATOM 1018 N N . PRO A 1 128 ? -14.626 0.005 -6.217 1.00 97.25 128 PRO A N 1
ATOM 1019 C CA . PRO A 1 128 ? -15.510 0.825 -5.397 1.00 97.25 128 PRO A CA 1
ATOM 1020 C C . PRO A 1 128 ? -14.833 1.275 -4.091 1.00 97.25 128 PRO A C 1
ATOM 1022 O O . PRO A 1 128 ? -13.955 0.593 -3.559 1.00 97.25 128 PRO A O 1
ATOM 1025 N N . HIS A 1 129 ? -15.237 2.437 -3.572 1.00 97.75 129 HIS A N 1
ATOM 1026 C CA . HIS A 1 129 ? -14.777 2.975 -2.280 1.00 97.75 129 HIS A CA 1
ATOM 1027 C C . HIS A 1 129 ? -13.245 3.030 -2.122 1.00 97.75 129 HIS A C 1
ATOM 1029 O O . HIS A 1 129 ? -12.714 2.810 -1.034 1.00 97.75 129 HIS A O 1
ATOM 1035 N N . THR A 1 130 ? -12.522 3.311 -3.209 1.00 98.69 130 THR A N 1
ATOM 1036 C CA . THR A 1 130 ? -11.055 3.289 -3.216 1.00 98.69 130 THR A CA 1
ATOM 1037 C C . THR A 1 130 ? -10.468 4.637 -3.597 1.00 98.69 130 THR A C 1
ATOM 1039 O O . THR A 1 130 ? -10.921 5.292 -4.534 1.00 98.69 130 THR A O 1
ATOM 1042 N N . VAL A 1 131 ? -9.447 5.048 -2.851 1.00 98.56 131 VAL A N 1
ATOM 1043 C CA . VAL A 1 131 ? -8.637 6.236 -3.120 1.00 98.56 131 VAL A CA 1
ATOM 1044 C C . VAL A 1 131 ? -7.234 5.767 -3.468 1.00 98.56 131 VAL A C 1
ATOM 1046 O O . VAL A 1 131 ? -6.608 5.095 -2.658 1.00 98.56 131 VAL A O 1
ATOM 1049 N N . ILE A 1 132 ? -6.739 6.143 -4.646 1.00 98.69 132 ILE A N 1
ATOM 1050 C CA . ILE A 1 132 ? -5.333 5.967 -5.023 1.00 98.69 132 ILE A CA 1
ATOM 1051 C C . ILE A 1 132 ? -4.646 7.317 -4.833 1.00 98.69 132 ILE A C 1
ATOM 1053 O O . ILE A 1 132 ? -5.085 8.321 -5.402 1.00 98.69 132 ILE A O 1
ATOM 1057 N N . VAL A 1 133 ? -3.614 7.357 -3.996 1.00 98.50 133 VAL A N 1
ATOM 1058 C CA . VAL A 1 133 ? -2.820 8.561 -3.745 1.00 98.50 133 VAL A CA 1
ATOM 1059 C C . VAL A 1 133 ? -1.822 8.720 -4.884 1.00 98.50 133 VAL A C 1
ATOM 1061 O O . VAL A 1 133 ? -0.959 7.875 -5.080 1.00 98.50 133 VAL A O 1
ATOM 1064 N N . ASP A 1 134 ? -1.942 9.812 -5.638 1.00 97.69 134 ASP A N 1
ATOM 1065 C CA . ASP A 1 134 ? -1.010 10.135 -6.721 1.00 97.69 134 ASP A CA 1
ATOM 1066 C C . ASP A 1 134 ? 0.431 10.248 -6.167 1.00 97.69 134 ASP A C 1
ATOM 1068 O O . ASP A 1 134 ? 0.641 10.991 -5.200 1.00 97.69 134 ASP A O 1
ATOM 1072 N N . PRO A 1 135 ? 1.421 9.542 -6.752 1.00 95.69 135 PRO A N 1
ATOM 1073 C CA . PRO A 1 135 ? 2.791 9.498 -6.240 1.00 95.69 135 PRO A CA 1
ATOM 1074 C C . PRO A 1 135 ? 3.587 10.791 -6.49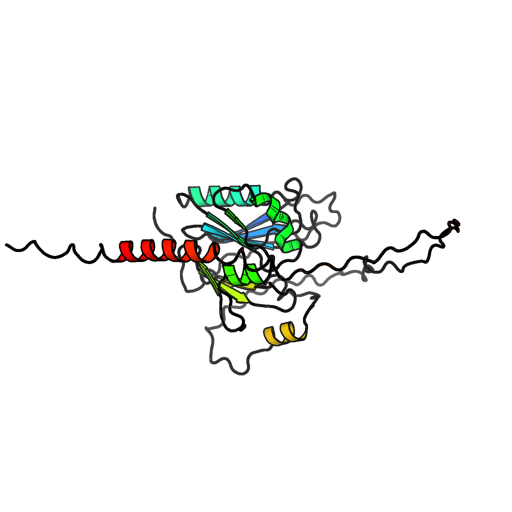4 1.00 95.69 135 PRO A C 1
ATOM 1076 O O . PRO A 1 135 ? 4.769 10.873 -6.144 1.00 95.69 135 PRO A O 1
ATOM 1079 N N . ALA A 1 136 ? 2.980 11.819 -7.099 1.00 95.75 136 ALA A N 1
ATOM 1080 C CA . ALA A 1 136 ? 3.592 13.133 -7.221 1.00 95.75 136 ALA A CA 1
ATOM 1081 C C . ALA A 1 136 ? 3.890 13.733 -5.829 1.00 95.75 136 ALA A C 1
ATOM 1083 O O . ALA A 1 136 ? 3.003 13.762 -4.969 1.00 95.75 136 ALA A O 1
ATOM 1084 N N . PRO A 1 137 ? 5.097 14.291 -5.600 1.00 93.38 137 PRO A N 1
ATOM 1085 C CA . PRO A 1 137 ? 5.514 14.790 -4.288 1.00 93.38 137 PRO A CA 1
ATOM 1086 C C . PRO A 1 137 ? 4.518 15.750 -3.619 1.00 93.38 137 PRO A C 1
ATOM 1088 O O . PRO A 1 137 ? 4.279 15.671 -2.417 1.00 93.38 137 PRO A O 1
ATOM 1091 N N . GLU A 1 138 ? 3.906 16.652 -4.387 1.00 94.56 138 GLU A N 1
ATOM 1092 C CA . GLU A 1 138 ? 2.936 17.628 -3.879 1.00 94.56 138 GLU A CA 1
ATOM 1093 C C . GLU A 1 138 ? 1.630 16.963 -3.429 1.00 94.56 138 GLU A C 1
ATOM 1095 O O . GLU A 1 138 ? 1.010 17.417 -2.471 1.00 94.56 138 GLU A O 1
ATOM 1100 N N . ARG A 1 139 ? 1.222 15.881 -4.102 1.00 96.81 139 ARG A N 1
ATOM 1101 C CA . ARG A 1 139 ? 0.004 15.124 -3.786 1.00 96.81 139 ARG A CA 1
ATOM 1102 C C . ARG A 1 139 ? 0.190 14.242 -2.568 1.00 96.81 139 ARG A C 1
ATOM 1104 O O . ARG A 1 139 ? -0.686 14.220 -1.710 1.00 96.81 139 ARG A O 1
ATOM 1111 N N . VAL A 1 140 ? 1.351 13.605 -2.457 1.00 95.94 140 VAL A N 1
ATOM 1112 C CA . VAL A 1 140 ? 1.757 12.863 -1.260 1.00 95.94 140 VAL A CA 1
ATOM 1113 C C . VAL A 1 140 ? 1.779 13.793 -0.043 1.00 95.94 140 VAL A C 1
ATOM 1115 O O . VAL A 1 140 ? 1.157 13.485 0.975 1.00 95.94 140 VAL A O 1
ATOM 1118 N N . ARG A 1 141 ? 2.405 14.975 -0.163 1.00 93.62 141 ARG A N 1
ATOM 1119 C CA . ARG A 1 141 ? 2.419 15.978 0.915 1.00 93.62 141 ARG A CA 1
ATOM 1120 C C . ARG A 1 141 ? 1.019 16.436 1.314 1.00 93.62 141 ARG A C 1
ATOM 1122 O O . ARG A 1 141 ? 0.694 16.431 2.498 1.00 93.62 141 ARG A O 1
ATOM 1129 N N . GLU A 1 142 ? 0.184 16.786 0.334 1.00 95.38 142 GLU A N 1
ATOM 1130 C CA . GLU A 1 142 ? -1.203 17.209 0.562 1.00 95.38 142 GLU A CA 1
ATOM 1131 C C . GLU A 1 142 ? -2.028 16.121 1.264 1.00 95.38 142 GLU A C 1
ATOM 1133 O O . GLU A 1 142 ? -2.762 16.425 2.203 1.00 95.38 142 GLU A O 1
ATOM 1138 N N . PHE A 1 143 ? -1.901 14.862 0.836 1.00 96.94 143 PHE A N 1
ATOM 1139 C CA . PHE A 1 143 ? -2.706 13.761 1.359 1.00 96.94 143 PHE A CA 1
ATOM 1140 C C . PHE A 1 143 ? -2.363 13.415 2.811 1.00 96.94 143 PHE A C 1
ATOM 1142 O O . PHE A 1 143 ? -3.267 13.261 3.632 1.00 96.94 143 PHE A O 1
ATOM 1149 N N . PHE A 1 144 ? -1.072 13.305 3.133 1.00 96.44 144 PHE A N 1
ATOM 1150 C CA . PHE A 1 144 ? -0.621 12.936 4.479 1.00 96.44 144 PHE A CA 1
ATOM 1151 C C . PHE A 1 144 ? -0.503 14.129 5.433 1.00 96.44 144 PHE A C 1
ATOM 1153 O O . PHE A 1 144 ? -0.292 13.932 6.629 1.00 96.44 144 PHE A O 1
ATOM 1160 N N . GLY A 1 145 ? -0.647 15.358 4.928 1.00 94.81 145 GLY A N 1
ATOM 1161 C CA . GLY A 1 145 ? -0.458 16.573 5.717 1.00 94.81 145 GLY A CA 1
ATOM 1162 C C . GLY A 1 145 ? 1.002 16.796 6.114 1.00 94.81 145 GLY A C 1
ATOM 1163 O O . GLY A 1 145 ? 1.263 17.298 7.203 1.00 94.81 145 GLY A O 1
ATOM 1164 N N . LEU A 1 146 ? 1.941 16.399 5.251 1.00 90.38 146 LEU A N 1
ATOM 1165 C CA . LEU A 1 146 ? 3.372 16.606 5.476 1.00 90.38 146 LEU A CA 1
ATOM 1166 C C . LEU A 1 146 ? 3.715 18.092 5.308 1.00 90.38 146 LEU A C 1
ATOM 1168 O O . LEU A 1 146 ? 3.236 18.745 4.375 1.00 90.38 146 LEU A O 1
ATOM 1172 N N . GLY A 1 147 ? 4.547 18.614 6.210 1.00 78.38 147 GLY A N 1
ATOM 1173 C CA . GLY A 1 147 ? 5.087 19.969 6.110 1.00 78.38 147 GLY A CA 1
ATOM 1174 C C . GLY A 1 147 ? 6.247 20.079 5.117 1.00 78.38 147 GLY A C 1
ATOM 1175 O O . GLY A 1 147 ? 6.708 19.085 4.557 1.00 78.38 147 GLY A O 1
ATOM 1176 N N . ASP A 1 148 ? 6.724 21.309 4.917 1.00 74.62 148 ASP A N 1
ATOM 1177 C CA . ASP A 1 148 ? 7.967 21.569 4.175 1.00 74.62 148 ASP A CA 1
ATOM 1178 C C . ASP A 1 148 ? 9.215 21.216 5.014 1.00 74.62 148 ASP A C 1
ATOM 1180 O O . ASP A 1 148 ? 10.256 20.873 4.456 1.00 74.62 148 ASP A O 1
ATOM 1184 N N . ASP A 1 149 ? 9.095 21.261 6.347 1.00 73.31 149 ASP A N 1
ATOM 1185 C CA . ASP A 1 149 ? 10.137 20.859 7.295 1.00 73.31 149 ASP A CA 1
ATOM 1186 C C . ASP A 1 149 ? 10.031 19.360 7.618 1.00 73.31 149 ASP A C 1
ATOM 1188 O O . ASP A 1 149 ? 8.949 18.863 7.940 1.00 73.31 149 ASP A O 1
ATOM 1192 N N . LEU A 1 150 ? 11.166 18.650 7.592 1.00 71.06 150 LEU A N 1
ATOM 1193 C CA . LEU A 1 150 ? 11.240 17.194 7.817 1.00 71.06 150 LEU A CA 1
ATOM 1194 C C . LEU A 1 150 ? 10.779 16.757 9.220 1.00 71.06 150 LEU A C 1
ATOM 1196 O O . LEU A 1 150 ? 10.396 15.606 9.411 1.00 71.06 150 LEU A O 1
ATOM 1200 N N . ASP A 1 151 ? 10.756 17.680 10.184 1.00 73.50 151 ASP A N 1
ATOM 1201 C CA . ASP A 1 151 ? 10.305 17.426 11.557 1.00 73.50 151 ASP A CA 1
ATOM 1202 C C . ASP A 1 151 ? 8.769 17.447 11.704 1.00 73.50 151 ASP A C 1
ATOM 1204 O O . ASP A 1 151 ? 8.230 17.099 12.760 1.00 73.50 151 ASP A O 1
ATOM 1208 N N . VAL A 1 152 ? 8.034 17.863 10.664 1.00 78.19 152 VAL A N 1
ATOM 1209 C CA . VAL A 1 152 ? 6.567 17.900 10.676 1.00 78.19 152 VAL A CA 1
ATOM 1210 C C . VAL A 1 152 ? 6.014 16.574 10.164 1.00 78.19 152 VAL A C 1
ATOM 1212 O O . VAL A 1 152 ? 5.906 16.338 8.959 1.00 78.19 152 VAL A O 1
ATOM 1215 N N . LEU A 1 153 ? 5.616 15.722 11.107 1.00 87.00 153 LEU A N 1
ATOM 1216 C CA . LEU A 1 153 ? 4.998 14.431 10.815 1.00 87.00 153 LEU A CA 1
ATOM 1217 C C . LEU A 1 153 ? 3.592 14.612 10.230 1.00 87.00 153 LEU A C 1
ATOM 1219 O O . LEU A 1 153 ? 2.757 15.341 10.772 1.00 87.00 153 LEU A O 1
ATOM 1223 N N . GLY A 1 154 ? 3.328 13.890 9.149 1.00 94.88 154 GLY A N 1
ATOM 1224 C CA . GLY A 1 154 ? 1.992 13.634 8.637 1.00 94.88 154 GLY A CA 1
ATOM 1225 C C . GLY A 1 154 ? 1.379 12.400 9.298 1.00 94.88 154 GLY A C 1
ATOM 1226 O O . GLY A 1 154 ? 1.993 11.743 10.140 1.00 94.88 154 GLY A O 1
ATOM 1227 N N . SER A 1 155 ? 0.158 12.045 8.905 1.00 96.00 155 SER A N 1
ATOM 1228 C CA . SER A 1 155 ? -0.458 10.792 9.359 1.00 96.00 155 SER A CA 1
ATOM 1229 C C . SER A 1 155 ? -1.561 10.304 8.429 1.00 96.00 155 SER A C 1
ATOM 1231 O O . SER A 1 155 ? -2.108 11.055 7.620 1.00 96.00 155 SER A O 1
ATOM 1233 N N . VAL A 1 156 ? -1.924 9.033 8.582 1.00 97.25 156 VAL A N 1
ATOM 1234 C CA . VAL A 1 156 ? -3.131 8.452 7.996 1.00 97.25 156 VAL A CA 1
ATOM 1235 C C . VAL A 1 156 ? -3.893 7.660 9.056 1.00 97.25 156 VAL A C 1
ATOM 1237 O O . VAL A 1 156 ? -3.360 6.750 9.685 1.00 97.25 156 VAL A O 1
ATOM 1240 N N . ASP A 1 157 ? -5.161 8.026 9.259 1.00 97.44 157 ASP A N 1
ATOM 1241 C CA . ASP A 1 157 ? -6.085 7.340 10.169 1.00 97.44 157 ASP A CA 1
ATOM 1242 C C . ASP A 1 157 ? -7.018 6.409 9.379 1.00 97.44 157 ASP A C 1
ATOM 1244 O O . ASP A 1 157 ? -7.710 6.830 8.442 1.00 97.44 157 ASP A O 1
ATOM 1248 N N . LEU A 1 158 ? -7.031 5.131 9.751 1.00 98.12 158 LEU A N 1
ATOM 1249 C CA . LEU A 1 158 ? -7.836 4.070 9.142 1.00 98.12 158 LEU A CA 1
ATOM 1250 C C . LEU A 1 158 ? -9.129 3.779 9.928 1.00 98.12 158 LEU A C 1
ATOM 1252 O O . LEU A 1 158 ? -9.787 2.761 9.718 1.00 98.12 158 LEU A O 1
ATOM 1256 N N . GLY A 1 159 ? -9.502 4.666 10.851 1.00 96.56 159 GLY A N 1
ATOM 1257 C CA . GLY A 1 159 ? -10.605 4.488 11.789 1.00 96.56 159 GLY A CA 1
ATOM 1258 C C . GLY A 1 159 ? -10.099 3.962 13.127 1.00 96.56 159 GLY A C 1
ATOM 1259 O O . GLY A 1 159 ? -10.478 2.876 13.548 1.00 96.56 159 GLY A O 1
ATOM 1260 N N . GLY A 1 160 ? -9.198 4.691 13.777 1.00 95.81 160 GLY A N 1
ATOM 1261 C CA . GLY A 1 160 ? -8.607 4.337 15.070 1.00 95.81 160 GLY A CA 1
ATOM 1262 C C . GLY A 1 160 ? -7.252 3.633 14.979 1.00 95.81 160 GLY A C 1
ATOM 1263 O O . GLY A 1 160 ? -6.523 3.641 15.965 1.00 95.81 160 GLY A O 1
ATOM 1264 N N . ARG A 1 161 ? -6.873 3.089 13.813 1.00 97.12 161 ARG A N 1
ATOM 1265 C CA . ARG A 1 161 ? -5.491 2.672 13.528 1.00 97.12 161 ARG A CA 1
ATOM 1266 C C . ARG A 1 161 ? -4.781 3.807 12.806 1.00 97.12 161 ARG A C 1
ATOM 1268 O O . ARG A 1 161 ? -5.147 4.133 11.679 1.00 97.12 161 ARG A O 1
ATOM 1275 N N . VAL A 1 162 ? -3.802 4.411 13.468 1.00 97.00 162 VAL A N 1
ATOM 1276 C CA . VAL A 1 162 ? -3.071 5.573 12.953 1.00 97.00 162 VAL A CA 1
ATOM 1277 C C . VAL A 1 162 ? -1.655 5.163 12.593 1.00 97.00 162 VAL A C 1
ATOM 1279 O O . VAL A 1 162 ? -0.940 4.613 13.432 1.00 97.00 162 VAL A O 1
ATOM 1282 N N . LEU A 1 163 ? -1.254 5.492 11.368 1.00 97.44 163 LEU A N 1
ATOM 1283 C CA . LEU A 1 163 ? 0.135 5.450 10.944 1.00 97.44 163 LEU A CA 1
ATOM 1284 C C . LEU A 1 163 ? 0.674 6.877 10.882 1.00 97.44 163 LEU A C 1
ATOM 1286 O O . LEU A 1 163 ? 0.025 7.764 10.320 1.00 97.44 163 LEU A O 1
ATOM 1290 N N . ASP A 1 164 ? 1.862 7.082 11.437 1.00 96.12 164 ASP A N 1
ATOM 1291 C CA . ASP A 1 164 ? 2.638 8.300 11.232 1.00 96.12 164 ASP A CA 1
ATOM 1292 C C . ASP A 1 164 ? 3.317 8.242 9.867 1.00 96.12 164 ASP A C 1
ATOM 1294 O O . ASP A 1 164 ? 3.810 7.192 9.456 1.00 96.12 164 ASP A O 1
ATOM 1298 N N . ALA A 1 165 ? 3.338 9.372 9.169 1.00 96.12 165 ALA A N 1
ATOM 1299 C CA . ALA A 1 165 ? 4.017 9.534 7.893 1.00 96.12 165 ALA A CA 1
ATOM 1300 C C . ALA A 1 165 ? 5.155 10.541 8.067 1.00 96.12 165 ALA A C 1
ATOM 1302 O O . ALA A 1 165 ? 4.931 11.669 8.506 1.00 96.12 165 ALA A O 1
ATOM 1303 N N . VAL A 1 166 ? 6.370 10.141 7.711 1.00 93.19 166 VAL A N 1
ATOM 1304 C CA . VAL A 1 166 ? 7.567 10.983 7.795 1.00 93.19 166 VAL A CA 1
ATOM 1305 C C . VAL A 1 166 ? 8.091 11.186 6.389 1.00 93.19 166 VAL A C 1
ATOM 1307 O O . VAL A 1 166 ? 8.354 10.209 5.689 1.00 93.19 166 VAL A O 1
ATOM 1310 N N . ALA A 1 167 ? 8.231 12.439 5.957 1.00 91.88 167 ALA A N 1
ATOM 1311 C CA . ALA A 1 167 ? 8.890 12.717 4.691 1.00 91.88 167 ALA A CA 1
ATOM 1312 C C . ALA A 1 167 ? 10.350 12.255 4.797 1.00 91.88 167 ALA A C 1
ATOM 1314 O O . ALA A 1 167 ? 11.072 12.723 5.671 1.00 91.88 167 ALA A O 1
ATOM 1315 N N . SER A 1 168 ? 10.775 11.361 3.909 1.00 90.44 168 SER A N 1
ATOM 1316 C CA . SER A 1 168 ? 12.134 10.805 3.882 1.00 90.44 168 SER A CA 1
ATOM 1317 C C . SER A 1 168 ? 12.795 11.014 2.511 1.00 90.44 168 SER A C 1
ATOM 1319 O O . SER A 1 168 ? 13.198 10.057 1.841 1.00 90.44 168 SER A O 1
ATOM 1321 N N . PRO A 1 169 ? 12.868 12.269 2.015 1.00 88.38 169 PRO A N 1
ATOM 1322 C CA . PRO A 1 169 ? 13.412 12.545 0.695 1.00 88.38 169 PRO A CA 1
ATOM 1323 C C . PRO A 1 169 ? 14.905 12.196 0.620 1.00 88.38 169 PRO A C 1
ATOM 1325 O O . PRO A 1 169 ? 15.678 12.446 1.538 1.00 88.38 169 PRO A O 1
ATOM 1328 N N . GLY A 1 170 ? 15.336 11.685 -0.531 1.00 86.69 170 GLY A N 1
ATOM 1329 C CA . GLY A 1 170 ? 16.748 11.394 -0.798 1.00 86.69 170 GLY A CA 1
ATOM 1330 C C . GLY A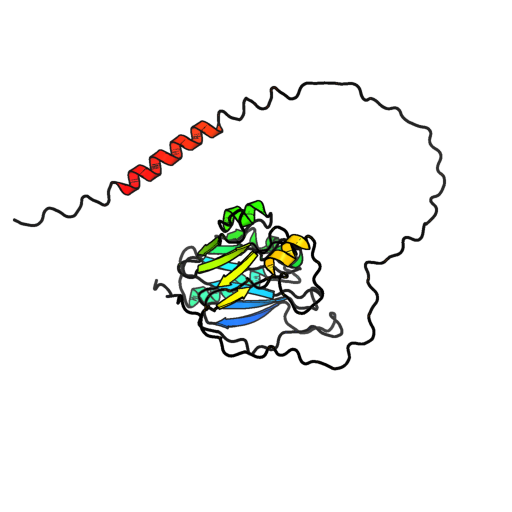 1 170 ? 16.905 10.409 -1.947 1.00 86.69 170 GLY A C 1
ATOM 1331 O O . GLY A 1 170 ? 17.423 10.759 -3.010 1.00 86.69 170 GLY A O 1
ATOM 1332 N N . HIS A 1 171 ? 16.370 9.200 -1.763 1.00 89.25 171 HIS A N 1
ATOM 1333 C CA . HIS A 1 171 ? 16.228 8.226 -2.848 1.00 89.25 171 HIS A CA 1
ATOM 1334 C C . HIS A 1 171 ? 15.203 8.705 -3.891 1.00 89.25 171 HIS A C 1
ATOM 1336 O O . HIS A 1 171 ? 15.493 8.739 -5.085 1.00 89.25 171 HIS A O 1
ATOM 1342 N N . HIS A 1 172 ? 14.043 9.183 -3.430 1.00 91.50 172 HIS A N 1
ATOM 1343 C CA . HIS A 1 172 ? 12.998 9.770 -4.267 1.00 91.50 172 HIS A CA 1
ATOM 1344 C C . HIS A 1 172 ? 12.379 11.000 -3.580 1.00 91.50 172 HIS A C 1
ATOM 1346 O O . HIS A 1 172 ? 12.281 11.059 -2.358 1.00 91.50 172 HIS A O 1
ATOM 1352 N N . LYS A 1 173 ? 11.938 12.009 -4.346 1.00 91.88 173 LYS A N 1
ATOM 1353 C CA . LYS A 1 173 ? 11.427 13.287 -3.788 1.00 91.88 173 LYS A CA 1
ATOM 1354 C C . LYS A 1 173 ? 10.096 13.168 -3.041 1.00 91.88 173 LYS A C 1
ATOM 1356 O O . LYS A 1 173 ? 9.760 14.044 -2.247 1.00 91.88 173 LYS A O 1
ATOM 1361 N N . ALA A 1 174 ? 9.321 12.140 -3.370 1.00 92.69 174 ALA A N 1
ATOM 1362 C CA . ALA A 1 174 ? 8.056 11.806 -2.720 1.00 92.69 174 ALA A CA 1
ATOM 1363 C C . ALA A 1 174 ? 8.206 10.676 -1.690 1.00 92.69 174 ALA A C 1
ATOM 1365 O O . ALA A 1 174 ? 7.197 10.096 -1.316 1.00 92.69 174 ALA A O 1
ATOM 1366 N N . ALA A 1 175 ? 9.436 10.302 -1.315 1.00 94.50 175 ALA A N 1
ATOM 1367 C CA . ALA A 1 175 ? 9.647 9.202 -0.386 1.00 94.50 175 ALA A CA 1
ATOM 1368 C C . ALA A 1 175 ? 9.069 9.521 1.000 1.00 94.50 175 ALA A C 1
ATOM 1370 O O . ALA A 1 175 ? 9.250 10.627 1.525 1.00 94.50 175 ALA A O 1
ATOM 1371 N N . VAL A 1 176 ? 8.343 8.551 1.552 1.00 95.75 176 VAL A N 1
ATOM 1372 C CA . VAL A 1 176 ? 7.699 8.607 2.861 1.00 95.75 176 VAL A CA 1
ATOM 1373 C C . VAL A 1 176 ? 7.979 7.313 3.608 1.00 95.75 176 VAL A C 1
ATOM 1375 O O . VAL A 1 176 ? 7.737 6.217 3.104 1.00 95.75 176 VAL A O 1
ATOM 1378 N N . THR A 1 177 ? 8.434 7.461 4.846 1.00 95.56 177 THR A N 1
ATOM 1379 C CA . THR A 1 177 ? 8.552 6.369 5.807 1.00 95.56 177 THR A CA 1
ATOM 1380 C C . THR A 1 177 ? 7.304 6.345 6.680 1.00 95.56 177 THR A C 1
ATOM 1382 O O . THR A 1 177 ? 6.926 7.371 7.250 1.00 95.56 177 THR A O 1
ATOM 1385 N N . PHE A 1 178 ? 6.674 5.179 6.816 1.00 97.19 178 PHE A N 1
ATOM 1386 C CA . PHE A 1 178 ? 5.486 5.010 7.652 1.00 97.19 178 PHE A CA 1
ATOM 1387 C C . PHE A 1 178 ? 5.822 4.288 8.949 1.00 97.19 178 PHE A C 1
ATOM 1389 O O . PHE A 1 178 ? 6.470 3.244 8.929 1.00 97.19 178 PHE A O 1
ATOM 1396 N N . TYR A 1 179 ? 5.340 4.811 10.072 1.00 95.81 179 TYR A N 1
ATOM 1397 C CA . TYR A 1 179 ? 5.390 4.126 11.359 1.00 95.81 179 TYR A CA 1
ATOM 1398 C C . TYR A 1 179 ? 3.974 3.755 11.797 1.00 95.81 179 TYR A C 1
ATOM 1400 O O . TYR A 1 179 ? 3.148 4.627 12.073 1.00 95.81 179 TYR A O 1
ATOM 1408 N N . ASP A 1 180 ? 3.677 2.458 11.852 1.00 96.25 180 ASP A N 1
ATOM 1409 C CA . ASP A 1 180 ? 2.381 1.971 12.321 1.00 96.25 180 ASP A CA 1
ATOM 1410 C C . ASP A 1 180 ? 2.373 1.839 13.840 1.00 96.25 180 ASP A C 1
ATOM 1412 O O . ASP A 1 180 ? 3.015 0.959 14.414 1.00 96.25 180 ASP A O 1
ATOM 1416 N N . ARG A 1 181 ? 1.596 2.696 14.507 1.00 94.81 181 ARG A N 1
ATOM 1417 C CA . ARG A 1 181 ? 1.559 2.757 15.973 1.00 94.81 181 ARG A CA 1
ATOM 1418 C C . ARG A 1 181 ? 1.026 1.471 16.612 1.00 94.81 181 ARG A C 1
ATOM 1420 O O . ARG A 1 181 ? 1.376 1.189 17.756 1.00 94.81 181 ARG A O 1
ATOM 1427 N N . ALA A 1 182 ? 0.199 0.707 15.892 1.00 94.31 182 ALA A N 1
ATOM 1428 C CA . ALA A 1 182 ? -0.412 -0.519 16.406 1.00 94.31 182 ALA A CA 1
ATOM 1429 C C . ALA A 1 182 ? 0.578 -1.695 16.467 1.00 94.31 182 ALA A C 1
ATOM 1431 O O . ALA A 1 182 ? 0.570 -2.453 17.437 1.00 94.31 182 ALA A O 1
ATOM 1432 N N . THR A 1 183 ? 1.441 -1.831 15.457 1.00 94.00 183 THR A N 1
ATOM 1433 C CA . THR A 1 183 ? 2.383 -2.961 15.330 1.00 94.00 183 THR A CA 1
ATOM 1434 C C . THR A 1 183 ? 3.827 -2.596 15.662 1.00 94.00 183 THR A C 1
ATOM 1436 O O . THR A 1 183 ? 4.630 -3.465 15.993 1.00 94.00 183 THR A O 1
ATOM 1439 N N . GLY A 1 184 ? 4.178 -1.309 15.587 1.00 93.19 184 GLY A N 1
ATOM 1440 C CA . GLY A 1 184 ? 5.555 -0.826 15.691 1.00 93.19 184 GLY A CA 1
ATOM 1441 C C . GLY A 1 184 ? 6.382 -1.048 14.423 1.00 93.19 184 GLY A C 1
ATOM 1442 O O . GLY A 1 184 ? 7.596 -0.846 14.454 1.00 93.19 184 GLY A O 1
ATOM 1443 N N . LEU A 1 185 ? 5.758 -1.469 13.315 1.00 94.50 185 LEU A N 1
ATOM 1444 C CA . LEU A 1 185 ? 6.434 -1.599 12.028 1.00 94.50 185 LEU A CA 1
ATOM 1445 C C . LEU A 1 185 ? 6.859 -0.222 11.503 1.00 94.50 185 LEU A C 1
ATOM 1447 O O . LEU A 1 185 ? 6.068 0.723 11.482 1.00 94.50 185 LEU A O 1
ATOM 1451 N N . LEU A 1 186 ? 8.108 -0.144 11.043 1.00 95.19 186 LEU A N 1
ATOM 1452 C CA . LEU A 1 186 ? 8.659 0.994 10.315 1.00 95.19 186 LEU A CA 1
ATOM 1453 C C . LEU A 1 186 ? 8.854 0.587 8.851 1.00 95.19 186 LEU A C 1
ATOM 1455 O O . LEU A 1 186 ? 9.713 -0.237 8.542 1.00 95.19 186 LEU A O 1
ATOM 1459 N N . LEU A 1 187 ? 8.036 1.143 7.963 1.00 96.19 187 LEU A N 1
ATOM 1460 C CA . LEU A 1 187 ? 7.978 0.817 6.541 1.00 96.19 187 LEU A CA 1
ATOM 1461 C C . LEU A 1 187 ? 8.687 1.922 5.757 1.00 96.19 187 LEU A C 1
ATOM 1463 O O . LEU A 1 187 ? 8.141 3.006 5.562 1.00 96.19 187 LEU A O 1
ATOM 1467 N N . THR A 1 188 ? 9.930 1.661 5.360 1.00 94.94 188 THR A N 1
ATOM 1468 C CA . THR A 1 188 ? 10.852 2.668 4.805 1.00 94.94 188 THR A CA 1
ATOM 1469 C C . THR A 1 188 ? 10.847 2.754 3.283 1.00 94.94 188 THR A C 1
ATOM 1471 O O . THR A 1 188 ? 11.523 3.619 2.730 1.00 94.94 188 THR A O 1
ATOM 1474 N N . GLY A 1 189 ? 10.167 1.825 2.602 1.00 93.00 189 GLY A N 1
ATOM 1475 C CA . GLY A 1 189 ? 10.418 1.568 1.183 1.00 93.00 189 GLY A CA 1
ATOM 1476 C C . GLY A 1 189 ? 11.916 1.368 0.935 1.00 93.00 189 GLY A C 1
ATOM 1477 O O . GLY A 1 189 ? 12.623 0.795 1.771 1.00 93.00 189 GLY A O 1
ATOM 1478 N N . ASP A 1 190 ? 12.406 1.955 -0.150 1.00 92.00 190 ASP A N 1
ATOM 1479 C CA . ASP A 1 190 ? 13.809 1.869 -0.564 1.00 92.00 190 ASP A CA 1
ATOM 1480 C C . ASP A 1 190 ? 14.756 2.812 0.181 1.00 92.00 190 ASP A C 1
ATOM 1482 O O . ASP A 1 190 ? 15.959 2.804 -0.069 1.00 92.00 190 ASP A O 1
ATOM 1486 N N . THR A 1 191 ? 14.266 3.617 1.125 1.00 86.44 191 THR A N 1
ATOM 1487 C CA . THR A 1 191 ? 15.130 4.537 1.876 1.00 86.44 191 THR A CA 1
ATOM 1488 C C . THR A 1 191 ? 16.146 3.783 2.746 1.00 86.44 191 THR A C 1
ATOM 1490 O O . THR A 1 191 ? 17.291 4.217 2.868 1.00 86.44 191 THR A O 1
ATOM 1493 N N . VAL A 1 192 ? 15.773 2.619 3.296 1.00 82.81 192 VAL A N 1
ATOM 1494 C CA . VAL A 1 192 ? 16.654 1.777 4.124 1.00 82.81 192 VAL A CA 1
ATOM 1495 C C . VAL A 1 192 ? 16.583 0.323 3.664 1.00 82.81 192 VAL A C 1
ATOM 1497 O O . VAL A 1 192 ? 15.594 -0.359 3.912 1.00 82.81 192 VAL A O 1
ATOM 1500 N N . TYR A 1 193 ? 17.660 -0.199 3.071 1.00 68.56 193 TYR A N 1
ATOM 1501 C CA . TYR A 1 193 ? 17.792 -1.637 2.821 1.00 68.56 193 TYR A CA 1
ATOM 1502 C C . TYR A 1 193 ? 19.255 -2.111 2.850 1.00 68.56 193 TYR A C 1
ATOM 1504 O O . TYR A 1 193 ? 20.167 -1.342 2.532 1.00 68.56 193 TYR A O 1
ATOM 1512 N N . PRO A 1 194 ? 19.517 -3.382 3.225 1.00 55.91 194 PRO A N 1
ATOM 1513 C CA . PRO A 1 194 ? 20.848 -3.976 3.154 1.00 55.91 194 PRO A CA 1
ATOM 1514 C C . PRO A 1 194 ? 21.196 -4.301 1.693 1.00 55.91 194 PRO A C 1
ATOM 1516 O O . PRO A 1 194 ? 21.084 -5.438 1.241 1.00 55.91 194 PRO A O 1
ATOM 1519 N N . GLY A 1 195 ? 21.593 -3.285 0.929 1.00 57.69 195 GLY A N 1
ATOM 1520 C CA . GLY A 1 195 ? 21.950 -3.422 -0.480 1.00 57.69 195 GLY A CA 1
ATOM 1521 C C . GLY A 1 195 ? 22.475 -2.125 -1.094 1.00 57.69 195 GLY A C 1
ATOM 1522 O O . GLY A 1 195 ? 22.836 -1.180 -0.393 1.00 57.69 195 GLY A O 1
ATOM 1523 N N . ARG A 1 196 ? 22.592 -2.096 -2.425 1.00 52.31 196 ARG A N 1
ATOM 1524 C CA . ARG A 1 196 ? 23.179 -0.966 -3.155 1.00 52.31 196 ARG A CA 1
ATOM 1525 C C . ARG A 1 196 ? 22.137 0.104 -3.478 1.00 52.31 196 ARG A C 1
ATOM 1527 O O . ARG A 1 196 ? 21.511 0.030 -4.524 1.00 52.31 196 ARG A O 1
ATOM 1534 N N . LEU A 1 197 ? 22.052 1.132 -2.639 1.00 59.88 197 LEU A N 1
ATOM 1535 C CA . LEU A 1 197 ? 21.136 2.254 -2.832 1.00 59.88 197 LEU A CA 1
ATOM 1536 C C . LEU A 1 197 ? 21.569 3.215 -3.953 1.00 59.88 197 LEU A C 1
ATOM 1538 O O . LEU A 1 197 ? 22.719 3.662 -4.000 1.00 59.88 197 LEU A O 1
ATOM 1542 N N . TYR A 1 198 ? 20.620 3.593 -4.811 1.00 61.19 198 TYR A N 1
ATOM 1543 C CA . TYR A 1 198 ? 20.778 4.672 -5.788 1.00 61.19 198 TYR A CA 1
ATOM 1544 C C . TYR A 1 198 ? 20.201 5.961 -5.211 1.00 61.19 198 TYR A C 1
ATOM 1546 O O . TYR A 1 198 ? 18.993 6.100 -5.077 1.00 61.19 198 TYR A O 1
ATOM 1554 N N . VAL A 1 199 ? 21.052 6.912 -4.845 1.00 71.69 199 VAL A N 1
ATOM 1555 C CA . VAL A 1 199 ? 20.617 8.157 -4.202 1.00 71.69 199 VAL A CA 1
ATOM 1556 C C . VAL A 1 199 ? 20.679 9.301 -5.206 1.00 71.69 199 VAL A C 1
ATOM 1558 O O . VAL A 1 199 ? 21.757 9.635 -5.697 1.00 71.69 199 VAL A O 1
ATOM 1561 N N . ALA A 1 200 ? 19.528 9.907 -5.502 1.00 71.31 200 ALA A N 1
ATOM 1562 C CA . ALA A 1 200 ? 19.441 11.034 -6.427 1.00 71.31 200 ALA A CA 1
ATOM 1563 C C . ALA A 1 200 ? 19.876 12.358 -5.776 1.00 71.31 200 ALA A C 1
ATOM 1565 O O . ALA A 1 200 ? 20.500 13.191 -6.433 1.00 71.31 200 ALA A O 1
ATOM 1566 N N . ASP A 1 201 ? 19.568 12.544 -4.488 1.00 80.00 201 ASP A N 1
ATOM 1567 C CA . ASP A 1 201 ? 19.951 13.720 -3.702 1.00 80.00 201 ASP A CA 1
ATOM 1568 C C . ASP A 1 201 ? 20.759 13.294 -2.471 1.00 80.00 201 ASP A C 1
ATOM 1570 O O . ASP A 1 201 ? 20.219 12.965 -1.413 1.00 80.00 201 ASP A O 1
ATOM 1574 N N . TRP A 1 202 ? 22.082 13.252 -2.637 1.00 79.94 202 TRP A N 1
ATOM 1575 C CA . TRP A 1 202 ? 22.996 12.817 -1.582 1.00 79.94 202 TRP A CA 1
ATOM 1576 C C . TRP A 1 202 ? 22.990 13.732 -0.344 1.00 79.94 202 TRP A C 1
ATOM 1578 O O . TRP A 1 202 ? 22.987 13.197 0.769 1.00 79.94 202 TRP A O 1
ATOM 1588 N N . PRO A 1 203 ? 22.968 15.077 -0.479 1.00 82.25 203 PRO A N 1
ATOM 1589 C CA . PRO A 1 203 ? 22.793 15.970 0.664 1.00 82.25 203 PRO A CA 1
ATOM 1590 C C . PRO A 1 203 ? 21.518 15.701 1.472 1.00 82.25 203 PRO A C 1
ATOM 1592 O O . PRO A 1 203 ? 21.615 15.579 2.693 1.00 82.25 203 PRO A O 1
ATOM 1595 N N . ALA A 1 204 ? 20.356 15.571 0.820 1.00 73.31 204 ALA A N 1
ATOM 1596 C CA . ALA A 1 204 ? 19.092 15.301 1.511 1.00 73.31 204 ALA A CA 1
ATOM 1597 C C . ALA A 1 204 ? 19.112 13.933 2.204 1.00 73.31 204 ALA A C 1
ATOM 1599 O O . ALA A 1 204 ? 18.838 13.836 3.398 1.00 73.31 204 ALA A O 1
ATOM 1600 N N . PHE A 1 205 ? 19.555 12.900 1.483 1.00 74.25 205 PHE A N 1
ATOM 1601 C CA . PHE A 1 205 ? 19.686 11.549 2.022 1.00 74.25 205 PHE A CA 1
ATOM 1602 C C . PHE A 1 205 ? 20.593 11.502 3.260 1.00 74.25 205 PHE A C 1
ATOM 1604 O O . PHE A 1 205 ? 20.245 10.914 4.280 1.00 74.25 205 PHE A O 1
ATOM 1611 N N . SER A 1 206 ? 21.748 12.170 3.203 1.00 74.62 206 SER A N 1
ATOM 1612 C CA . SER A 1 206 ? 22.699 12.198 4.321 1.00 74.62 206 SER A CA 1
ATOM 1613 C C . SER A 1 206 ? 22.173 12.980 5.528 1.00 74.62 206 SER A C 1
ATOM 1615 O O . SER A 1 206 ? 22.556 12.673 6.656 1.00 74.62 206 SER A O 1
ATOM 1617 N N . ALA A 1 207 ? 21.333 13.998 5.309 1.00 72.56 207 ALA A N 1
ATOM 1618 C CA . ALA A 1 207 ? 20.693 14.752 6.383 1.00 72.56 207 ALA A CA 1
ATOM 1619 C C . ALA A 1 207 ? 19.637 13.904 7.112 1.00 72.56 207 ALA A C 1
ATOM 1621 O O . ALA A 1 207 ? 19.631 13.902 8.340 1.00 72.56 207 ALA A O 1
ATOM 1622 N N . ASP A 1 208 ? 18.834 13.138 6.365 1.00 64.25 208 ASP A N 1
ATOM 1623 C CA . ASP A 1 208 ? 17.829 12.196 6.886 1.00 64.25 208 ASP A CA 1
ATOM 1624 C C . ASP A 1 208 ? 18.463 11.053 7.707 1.00 64.25 208 ASP A C 1
ATOM 1626 O O . ASP A 1 208 ? 17.972 10.670 8.765 1.00 64.25 208 ASP A O 1
ATOM 1630 N N . HIS A 1 209 ? 19.629 10.555 7.278 1.00 65.38 209 HIS A N 1
ATOM 1631 C CA . HIS A 1 209 ? 20.299 9.397 7.894 1.00 65.38 209 HIS A CA 1
ATOM 1632 C C . HIS A 1 209 ? 21.359 9.768 8.940 1.00 65.38 209 HIS A C 1
ATOM 1634 O O . HIS A 1 209 ? 22.085 8.899 9.440 1.00 65.38 209 HIS A O 1
ATOM 1640 N N . ARG A 1 210 ? 21.499 11.054 9.282 1.00 56.06 210 ARG A N 1
ATOM 1641 C CA . ARG A 1 210 ? 22.450 11.481 10.311 1.00 56.06 210 ARG A CA 1
ATOM 1642 C C . ARG A 1 210 ? 21.913 11.068 11.687 1.00 56.06 210 ARG A C 1
ATOM 1644 O O . ARG A 1 210 ? 20.781 11.414 12.012 1.00 56.06 210 ARG A O 1
ATOM 1651 N N . PRO A 1 211 ? 22.709 10.408 12.552 1.00 42.69 211 PRO A N 1
ATOM 1652 C CA . PRO A 1 211 ? 22.288 10.187 13.927 1.00 42.69 211 PRO A CA 1
ATOM 1653 C C . PRO A 1 211 ? 22.044 11.556 14.580 1.00 42.69 211 PRO A C 1
ATOM 1655 O O . PRO A 1 211 ? 22.949 12.403 14.553 1.00 42.69 211 PRO A O 1
ATOM 1658 N N . PRO A 1 212 ? 20.851 11.816 15.140 1.00 41.88 212 PRO A N 1
ATOM 1659 C CA . PRO A 1 212 ? 20.603 13.080 15.804 1.00 41.88 212 PRO A CA 1
ATOM 1660 C C . PRO A 1 212 ? 21.556 13.201 16.996 1.00 41.88 212 PRO A C 1
ATOM 1662 O O . PRO A 1 212 ? 21.693 12.280 17.806 1.00 41.88 212 PRO A O 1
ATOM 1665 N N . GLY A 1 213 ? 22.257 14.333 17.078 1.00 51.88 213 GLY A N 1
ATOM 1666 C CA . GLY A 1 213 ? 23.034 14.684 18.261 1.00 51.88 213 GLY A CA 1
ATOM 1667 C C . GLY A 1 213 ? 22.094 14.737 19.464 1.00 51.88 213 GLY A C 1
ATOM 1668 O O . GLY A 1 213 ? 21.189 15.560 19.487 1.00 51.88 213 GLY A O 1
ATOM 1669 N N . GLU A 1 214 ? 22.283 13.817 20.411 1.00 45.44 214 GLU A N 1
ATOM 1670 C CA . GLU A 1 214 ? 21.564 13.716 21.689 1.00 45.44 214 GLU A CA 1
ATOM 1671 C C . GLU A 1 214 ? 20.025 13.798 21.616 1.00 45.44 214 GLU A C 1
ATOM 1673 O O . GLU A 1 214 ? 19.400 14.748 22.087 1.00 45.44 214 GLU A O 1
ATOM 1678 N N . VAL A 1 215 ? 19.372 12.721 21.160 1.00 40.84 215 VAL A N 1
ATOM 1679 C CA . VAL A 1 215 ? 17.969 12.483 21.540 1.00 40.84 215 VAL A CA 1
ATOM 1680 C C . VAL A 1 215 ? 17.922 11.918 22.956 1.00 40.84 215 VAL A C 1
ATOM 1682 O O . VAL A 1 215 ? 18.351 10.801 23.255 1.00 40.84 215 VAL A O 1
ATOM 1685 N N . ARG A 1 216 ? 17.365 12.730 23.847 1.00 42.72 216 ARG A N 1
ATOM 1686 C CA . ARG A 1 216 ? 17.014 12.410 25.228 1.00 42.72 216 ARG A CA 1
ATOM 1687 C C . ARG A 1 216 ? 16.022 11.230 25.246 1.00 42.72 216 ARG A C 1
ATOM 1689 O O . ARG A 1 216 ? 14.845 11.420 24.990 1.00 42.72 216 ARG A O 1
ATOM 1696 N N . ARG A 1 217 ? 16.537 10.027 25.539 1.00 44.34 217 ARG A N 1
ATOM 1697 C CA . ARG A 1 217 ? 15.841 8.764 25.893 1.00 44.34 217 ARG A CA 1
ATOM 1698 C C . ARG A 1 217 ? 14.480 8.523 25.206 1.00 44.34 217 ARG A C 1
ATOM 1700 O O . ARG A 1 217 ? 13.435 8.856 25.757 1.00 44.34 217 ARG A O 1
ATOM 1707 N N . GLY A 1 218 ? 14.516 7.839 24.061 1.00 41.81 218 GLY A N 1
ATOM 1708 C CA . GLY A 1 218 ? 13.368 7.105 23.511 1.00 41.81 218 GLY A CA 1
ATOM 1709 C C . GLY A 1 218 ? 13.002 5.852 24.335 1.00 41.81 218 GLY A C 1
ATOM 1710 O O . GLY A 1 218 ? 13.713 5.523 25.293 1.00 41.81 218 GLY A O 1
ATOM 1711 N N . PRO A 1 219 ? 11.888 5.172 23.995 1.00 44.81 219 PRO A N 1
ATOM 1712 C CA . PRO A 1 219 ? 11.338 4.040 24.749 1.00 44.81 219 PRO A CA 1
ATOM 1713 C C . PRO A 1 219 ? 12.328 2.861 24.843 1.00 44.81 219 PRO A C 1
ATOM 1715 O O . PRO A 1 219 ? 13.270 2.785 24.050 1.00 44.81 219 PRO A O 1
ATOM 1718 N N . PRO A 1 220 ? 12.162 1.957 25.833 1.00 37.16 220 PRO A N 1
ATOM 1719 C CA . PRO A 1 220 ? 13.121 0.888 26.089 1.00 37.16 220 PRO A CA 1
ATOM 1720 C C . PRO A 1 220 ? 13.302 -0.015 24.859 1.00 37.16 220 PRO A C 1
ATOM 1722 O O . PRO A 1 220 ? 12.367 -0.192 24.077 1.00 37.16 220 PRO A O 1
ATOM 1725 N N . PRO A 1 221 ? 14.501 -0.595 24.680 1.00 37.88 221 PRO A N 1
ATOM 1726 C CA . PRO A 1 221 ? 14.815 -1.397 23.508 1.00 37.88 221 PRO A CA 1
ATOM 1727 C C . PRO A 1 221 ? 13.883 -2.608 23.400 1.00 37.88 221 PRO A C 1
ATOM 1729 O O . PRO A 1 221 ? 13.760 -3.393 24.342 1.00 37.88 221 PRO A O 1
ATOM 1732 N N . HIS A 1 222 ? 13.286 -2.788 22.220 1.00 39.28 222 HIS A N 1
ATOM 1733 C CA . HIS A 1 222 ? 12.701 -4.063 21.819 1.00 39.28 222 HIS A CA 1
ATOM 1734 C C . HIS A 1 222 ? 13.786 -5.157 21.849 1.00 39.28 222 HIS A C 1
ATOM 1736 O O . HIS A 1 222 ? 14.936 -4.895 21.466 1.00 39.28 222 HIS A O 1
ATOM 1742 N N . PRO A 1 223 ? 13.464 -6.393 22.273 1.00 32.47 223 PRO A N 1
ATOM 1743 C CA . PRO A 1 223 ? 14.379 -7.514 22.120 1.00 32.47 223 PRO A CA 1
ATOM 1744 C C . PRO A 1 223 ? 14.715 -7.680 20.635 1.00 32.47 223 PRO A C 1
ATOM 1746 O O . PRO A 1 223 ? 13.831 -7.761 19.787 1.00 32.47 223 PRO A O 1
ATOM 1749 N N . ARG A 1 224 ? 16.015 -7.688 20.325 1.00 31.20 224 ARG A N 1
ATOM 1750 C CA . ARG A 1 224 ? 16.552 -7.875 18.973 1.00 31.20 224 ARG A CA 1
ATOM 1751 C C . ARG A 1 224 ? 16.007 -9.174 18.374 1.00 31.20 224 ARG A C 1
ATOM 1753 O O . ARG A 1 224 ? 16.537 -10.246 18.666 1.00 31.20 224 ARG A O 1
ATOM 1760 N N . ALA A 1 225 ? 15.015 -9.080 17.495 1.00 29.28 225 ALA A N 1
ATOM 1761 C CA . ALA A 1 225 ? 14.776 -10.126 16.516 1.00 29.28 225 ALA A CA 1
ATOM 1762 C C . ALA A 1 225 ? 15.980 -10.116 15.565 1.00 29.28 225 ALA A C 1
ATOM 1764 O O . ALA A 1 225 ? 16.258 -9.126 14.886 1.00 29.28 225 ALA A O 1
ATOM 1765 N N . ARG A 1 226 ? 16.774 -11.189 15.597 1.00 27.41 226 ARG A N 1
ATOM 1766 C CA . ARG A 1 226 ? 17.852 -11.406 14.632 1.00 27.41 226 ARG A CA 1
ATOM 1767 C C . ARG A 1 226 ? 17.212 -11.526 13.252 1.00 27.41 226 ARG A C 1
A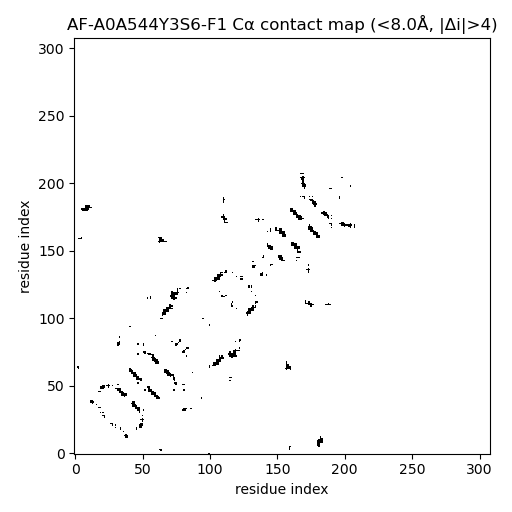TOM 1769 O O . ARG A 1 226 ? 16.504 -12.494 13.006 1.00 27.41 226 ARG A O 1
ATOM 1776 N N . LEU A 1 227 ? 17.481 -10.573 12.365 1.00 28.11 227 LEU A N 1
ATOM 1777 C CA . LEU A 1 227 ? 17.221 -10.740 10.938 1.00 28.11 227 LEU A CA 1
ATOM 1778 C C . LEU A 1 227 ? 18.075 -11.918 10.432 1.00 28.11 227 LEU A C 1
ATOM 1780 O O . LEU A 1 227 ? 19.298 -11.887 10.617 1.00 28.11 227 LEU A O 1
ATOM 1784 N N . PRO A 1 228 ? 17.490 -12.964 9.825 1.00 29.06 228 PRO A N 1
ATOM 1785 C CA . PRO A 1 228 ? 18.255 -14.055 9.255 1.00 29.06 228 PRO A CA 1
ATOM 1786 C C . PRO A 1 228 ? 18.688 -13.660 7.840 1.00 29.06 228 PRO A C 1
ATOM 1788 O O . PRO A 1 228 ? 18.059 -14.021 6.856 1.00 29.06 228 PRO A O 1
ATOM 1791 N N . HIS A 1 229 ? 19.792 -12.927 7.727 1.00 33.72 229 HIS A N 1
ATOM 1792 C CA . HIS A 1 229 ? 20.612 -12.987 6.520 1.00 33.72 229 HIS A CA 1
ATOM 1793 C C . HIS A 1 229 ? 21.935 -13.628 6.892 1.00 33.72 229 HIS A C 1
ATOM 1795 O O . HIS A 1 229 ? 22.890 -12.968 7.298 1.00 33.72 229 HIS A O 1
ATOM 1801 N N . ARG A 1 230 ? 21.955 -14.955 6.801 1.00 28.94 230 ARG A N 1
ATOM 1802 C CA . ARG A 1 230 ? 23.188 -15.726 6.815 1.00 28.94 230 ARG A CA 1
ATOM 1803 C C . ARG A 1 230 ? 23.078 -16.870 5.818 1.00 28.94 230 ARG A C 1
ATOM 1805 O O . ARG A 1 230 ? 23.036 -18.022 6.214 1.00 28.94 230 ARG A O 1
ATOM 1812 N N . ASP A 1 231 ? 23.072 -16.499 4.544 1.00 30.88 231 ASP A N 1
ATOM 1813 C CA . ASP A 1 231 ? 23.479 -17.380 3.452 1.00 30.88 231 ASP A CA 1
ATOM 1814 C C . ASP A 1 231 ? 24.780 -16.816 2.865 1.00 30.88 231 ASP A C 1
ATOM 1816 O O . ASP A 1 231 ? 24.843 -16.317 1.743 1.00 30.88 231 ASP A O 1
ATOM 1820 N N . ASP A 1 232 ? 25.845 -16.862 3.667 1.00 36.59 232 ASP A N 1
ATOM 1821 C CA . ASP A 1 232 ? 27.191 -16.924 3.111 1.00 36.59 232 ASP A CA 1
ATOM 1822 C C . ASP A 1 232 ? 27.341 -18.342 2.570 1.00 36.59 232 ASP A C 1
ATOM 1824 O O . ASP A 1 232 ? 27.514 -19.249 3.370 1.00 36.59 232 ASP A O 1
ATOM 1828 N N . HIS A 1 233 ? 27.191 -18.546 1.259 1.00 29.98 233 HIS A N 1
ATOM 1829 C CA . HIS A 1 233 ? 28.032 -19.419 0.430 1.00 29.98 233 HIS A CA 1
ATOM 1830 C C . HIS A 1 233 ? 27.568 -19.345 -1.040 1.00 29.98 233 HIS A C 1
ATOM 1832 O O . HIS A 1 233 ? 26.442 -19.682 -1.381 1.00 29.98 233 HIS A O 1
ATOM 1838 N N . HIS A 1 234 ? 28.500 -18.928 -1.908 1.00 34.41 234 HIS A N 1
ATOM 1839 C CA . HIS A 1 234 ? 28.432 -18.901 -3.379 1.00 34.41 234 HIS A CA 1
ATOM 1840 C C . HIS A 1 234 ? 27.605 -17.796 -4.066 1.00 34.41 234 HIS A C 1
ATOM 1842 O O . HIS A 1 234 ? 26.804 -18.063 -4.957 1.00 34.41 234 HIS A O 1
ATOM 1848 N N . ALA A 1 235 ? 27.946 -16.527 -3.814 1.00 33.88 235 ALA A N 1
ATOM 1849 C CA . ALA A 1 235 ? 27.832 -15.512 -4.865 1.00 33.88 235 ALA A CA 1
ATOM 1850 C C . ALA A 1 235 ? 29.005 -15.687 -5.847 1.00 33.88 235 ALA A C 1
ATOM 1852 O O . ALA A 1 235 ? 30.139 -15.274 -5.590 1.00 33.88 235 ALA A O 1
ATOM 1853 N N . GLY A 1 236 ? 28.739 -16.385 -6.952 1.00 29.44 236 GLY A N 1
ATOM 1854 C CA . GLY A 1 236 ? 29.634 -16.456 -8.101 1.00 29.44 236 GLY A CA 1
ATOM 1855 C C . GLY A 1 236 ? 29.981 -15.059 -8.626 1.00 29.44 236 GLY A C 1
ATOM 1856 O O . GLY A 1 236 ? 29.229 -14.102 -8.459 1.00 29.44 236 GLY A O 1
ATOM 1857 N N . ARG A 1 237 ? 31.166 -14.956 -9.234 1.00 34.25 237 ARG A N 1
ATOM 1858 C CA . ARG A 1 237 ? 31.745 -13.737 -9.817 1.00 34.25 237 ARG A CA 1
ATOM 1859 C C . ARG A 1 237 ? 30.700 -12.934 -10.602 1.00 34.25 237 ARG A C 1
ATOM 1861 O O . ARG A 1 237 ? 29.955 -13.505 -11.391 1.00 34.25 237 ARG A O 1
ATOM 1868 N N . GLY A 1 238 ? 30.695 -11.621 -10.364 1.00 32.88 238 GLY A N 1
ATOM 1869 C CA . GLY A 1 238 ? 29.702 -10.668 -10.852 1.00 32.88 238 GLY A CA 1
ATOM 1870 C C . GLY A 1 238 ? 29.321 -10.844 -12.320 1.00 32.88 238 GLY A C 1
ATOM 1871 O O . GLY A 1 238 ? 30.177 -10.892 -13.204 1.00 32.88 238 GLY A O 1
ATOM 1872 N N . LEU A 1 239 ? 28.014 -10.906 -12.556 1.00 30.62 239 LEU A N 1
ATOM 1873 C CA . LEU A 1 239 ? 27.432 -10.711 -13.875 1.00 30.62 239 LEU A CA 1
ATOM 1874 C C . LEU A 1 239 ? 27.641 -9.243 -14.293 1.00 30.62 239 LEU A C 1
ATOM 1876 O O . LEU A 1 239 ? 27.470 -8.351 -13.457 1.00 30.62 239 LEU A O 1
ATOM 1880 N N . PRO A 1 240 ? 28.030 -8.968 -15.549 1.00 31.70 240 PRO A N 1
ATOM 1881 C CA . PRO A 1 240 ? 28.159 -7.604 -16.033 1.00 31.70 240 PRO A CA 1
ATOM 1882 C C . PRO A 1 240 ? 26.788 -6.928 -16.181 1.00 31.70 240 PRO A C 1
ATOM 1884 O O . PRO A 1 240 ? 25.782 -7.559 -16.499 1.00 31.70 240 PRO A O 1
ATOM 1887 N N . ASP A 1 241 ? 26.807 -5.622 -15.946 1.00 42.22 241 ASP A N 1
ATOM 1888 C CA . ASP A 1 241 ? 25.701 -4.668 -16.002 1.00 42.22 241 ASP A CA 1
ATOM 1889 C C . ASP A 1 241 ? 25.018 -4.615 -17.393 1.00 42.22 241 ASP A C 1
ATOM 1891 O O . ASP A 1 241 ? 25.698 -4.336 -18.388 1.00 42.22 241 ASP A O 1
ATOM 1895 N N . PRO A 1 242 ? 23.689 -4.830 -17.506 1.00 42.81 242 PRO A N 1
ATOM 1896 C CA . PRO A 1 242 ? 22.967 -4.703 -18.773 1.00 42.81 242 PRO A CA 1
ATOM 1897 C C . PRO A 1 242 ? 22.756 -3.244 -19.223 1.00 42.81 242 PRO A C 1
ATOM 1899 O O . PRO A 1 242 ? 22.337 -3.022 -20.360 1.00 42.81 242 PRO A O 1
ATOM 1902 N N . HIS A 1 243 ? 23.083 -2.240 -18.402 1.00 38.53 243 HIS A N 1
ATOM 1903 C CA . HIS A 1 243 ? 22.981 -0.822 -18.769 1.00 38.53 243 HIS A CA 1
ATOM 1904 C C . HIS A 1 243 ? 24.253 -0.240 -19.404 1.00 38.53 243 HIS A C 1
ATOM 1906 O O . HIS A 1 243 ? 24.275 0.933 -19.779 1.00 38.53 243 HIS A O 1
ATOM 1912 N N . HIS A 1 244 ? 25.280 -1.063 -19.640 1.00 32.41 244 HIS A N 1
ATOM 1913 C CA . HIS A 1 244 ? 26.500 -0.672 -20.348 1.00 32.41 244 HIS A CA 1
ATOM 1914 C C . HIS A 1 244 ? 26.588 -1.286 -21.759 1.00 32.41 244 HIS A C 1
ATOM 1916 O O . HIS A 1 244 ? 27.527 -2.003 -22.104 1.00 32.41 244 HIS A O 1
ATOM 1922 N N . LEU A 1 245 ? 25.6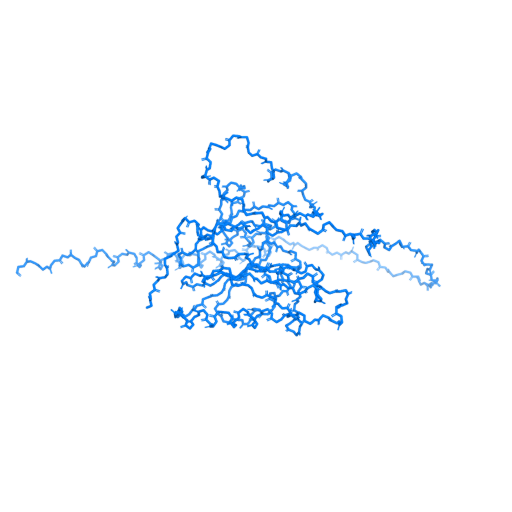42 -0.949 -22.641 1.00 27.78 245 LEU A N 1
ATOM 1923 C CA . LEU A 1 245 ? 25.873 -1.089 -24.082 1.00 27.78 245 LEU A CA 1
ATOM 1924 C C . LEU A 1 245 ? 26.708 0.101 -24.564 1.00 27.78 245 LEU A C 1
ATOM 1926 O O . LEU A 1 245 ? 26.211 1.208 -24.759 1.00 27.78 245 LEU A O 1
ATOM 1930 N N . SER A 1 246 ? 28.008 -0.132 -24.756 1.00 29.69 246 SER A N 1
ATOM 1931 C CA . SER A 1 246 ? 28.859 0.792 -25.509 1.00 29.69 246 SER A CA 1
ATOM 1932 C C . SER A 1 246 ? 28.263 1.011 -26.905 1.00 29.69 246 SER A C 1
ATOM 1934 O O . SER A 1 246 ? 28.093 0.072 -27.685 1.00 29.69 246 SER A O 1
ATOM 1936 N N . ALA A 1 247 ? 27.918 2.260 -27.217 1.00 29.91 247 ALA A N 1
ATOM 1937 C CA . ALA A 1 247 ? 27.459 2.656 -28.537 1.00 29.91 247 ALA A CA 1
ATOM 1938 C C . ALA A 1 247 ? 28.591 2.433 -29.553 1.00 29.91 247 ALA A C 1
ATOM 1940 O O . ALA A 1 247 ? 29.482 3.266 -29.721 1.00 29.91 247 ALA A O 1
ATOM 1941 N N . ARG A 1 248 ? 28.568 1.294 -30.251 1.00 28.20 248 ARG A N 1
ATOM 1942 C CA . ARG A 1 248 ? 29.316 1.144 -31.498 1.00 28.20 248 ARG A CA 1
ATOM 1943 C C . ARG A 1 248 ? 28.649 2.047 -32.533 1.00 28.20 248 ARG A C 1
ATOM 1945 O O . ARG A 1 248 ? 27.501 1.822 -32.901 1.00 28.20 248 ARG A O 1
ATOM 1952 N N . ARG A 1 249 ? 29.371 3.078 -32.985 1.00 29.16 249 ARG A N 1
ATOM 1953 C CA . ARG A 1 249 ? 29.021 3.877 -34.168 1.00 29.16 249 ARG A CA 1
ATOM 1954 C C . ARG A 1 249 ? 28.793 2.933 -35.352 1.00 29.16 249 ARG A C 1
ATOM 1956 O O . ARG A 1 249 ? 29.753 2.390 -35.891 1.00 29.16 249 ARG A O 1
ATOM 1963 N N . ALA A 1 250 ? 27.541 2.765 -35.758 1.00 29.56 250 ALA A N 1
ATOM 1964 C CA . ALA A 1 250 ? 27.210 2.333 -37.106 1.00 29.56 250 ALA A CA 1
ATOM 1965 C C . ALA A 1 250 ? 27.187 3.582 -37.997 1.00 29.56 250 ALA A C 1
ATOM 1967 O O . ALA A 1 250 ? 26.558 4.583 -37.653 1.00 29.56 250 ALA A O 1
ATOM 1968 N N . ALA A 1 251 ? 27.936 3.544 -39.098 1.00 29.05 251 ALA A N 1
ATOM 1969 C CA . ALA A 1 251 ? 27.899 4.565 -40.134 1.00 29.05 251 ALA A CA 1
ATOM 1970 C C . ALA A 1 251 ? 26.508 4.582 -40.790 1.00 29.05 251 ALA A C 1
ATOM 1972 O O . ALA A 1 251 ? 25.983 3.526 -41.142 1.00 29.05 251 ALA A O 1
ATOM 1973 N N . ALA A 1 252 ? 25.919 5.769 -40.933 1.00 30.48 252 ALA A N 1
ATOM 1974 C CA . ALA A 1 252 ? 24.718 5.976 -41.735 1.00 30.48 252 ALA A CA 1
ATOM 1975 C C . ALA A 1 252 ? 25.107 6.096 -43.221 1.00 30.48 252 ALA A C 1
ATOM 1977 O O . ALA A 1 252 ? 26.159 6.679 -43.506 1.00 30.48 252 ALA A O 1
ATOM 1978 N N . PRO A 1 253 ? 24.303 5.560 -44.157 1.00 29.38 253 PRO A N 1
ATOM 1979 C CA . PRO A 1 253 ? 24.483 5.814 -45.576 1.00 29.38 253 PRO A CA 1
ATOM 1980 C C . PRO A 1 253 ? 24.011 7.229 -45.942 1.00 29.38 253 PRO A C 1
ATOM 1982 O O . PRO A 1 253 ? 23.192 7.842 -45.256 1.00 29.38 253 PRO A O 1
ATOM 1985 N N . ASP A 1 254 ? 24.623 7.728 -47.006 1.00 30.89 254 ASP A N 1
ATOM 1986 C CA . ASP A 1 254 ? 24.557 9.078 -47.549 1.00 30.89 254 ASP A CA 1
ATOM 1987 C C . ASP A 1 254 ? 23.357 9.203 -48.498 1.00 30.89 254 ASP A C 1
ATOM 1989 O O . ASP A 1 254 ? 23.387 8.630 -49.584 1.00 30.89 254 ASP A O 1
ATOM 1993 N N . ASP A 1 255 ? 22.319 9.946 -48.101 1.00 31.62 255 ASP A N 1
ATOM 1994 C CA . ASP A 1 255 ? 21.175 10.259 -48.962 1.00 31.62 255 ASP A CA 1
ATOM 1995 C C . ASP A 1 255 ? 21.017 11.783 -49.068 1.00 31.62 255 ASP A C 1
ATOM 1997 O O . ASP A 1 255 ? 20.597 12.476 -48.136 1.00 31.62 255 ASP A O 1
ATOM 2001 N N . GLY A 1 256 ? 21.394 12.309 -50.233 1.00 32.41 256 GLY A N 1
ATOM 2002 C CA . GLY A 1 256 ? 21.312 13.722 -50.577 1.00 32.41 256 GLY A CA 1
ATOM 2003 C C . GLY A 1 256 ? 19.875 14.245 -50.675 1.00 32.41 256 GLY A C 1
ATOM 2004 O O . GLY A 1 256 ? 19.021 13.674 -51.349 1.00 32.41 256 GLY A O 1
ATOM 2005 N N . GLY A 1 257 ? 19.641 15.408 -50.064 1.00 27.22 257 GLY A N 1
ATOM 2006 C CA . GLY A 1 257 ? 18.422 16.202 -50.216 1.00 27.22 257 GLY A CA 1
ATOM 2007 C C . GLY A 1 257 ? 18.630 17.634 -49.711 1.00 27.22 257 GLY A C 1
ATOM 2008 O O . GLY A 1 257 ? 18.927 17.850 -48.541 1.00 27.22 257 GLY A O 1
ATOM 2009 N N . ALA A 1 258 ? 18.517 18.610 -50.615 1.00 31.86 258 ALA A N 1
ATOM 2010 C CA . ALA A 1 258 ? 18.700 20.047 -50.380 1.00 31.86 258 ALA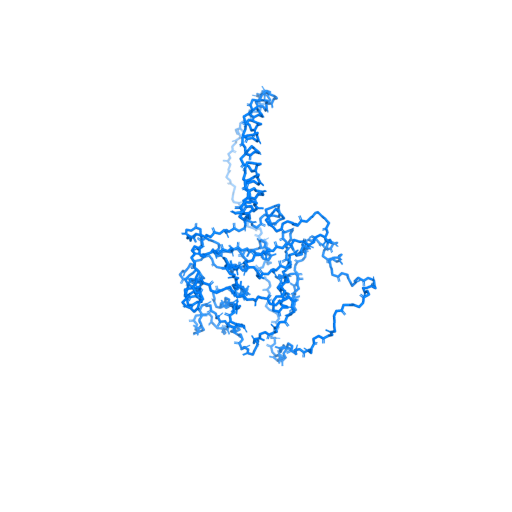 A CA 1
ATOM 2011 C C . ALA A 1 258 ? 17.586 20.673 -49.490 1.00 31.86 258 ALA A C 1
ATOM 2013 O O . ALA A 1 258 ? 16.529 20.063 -49.318 1.00 31.86 258 ALA A O 1
ATOM 2014 N N . PRO A 1 259 ? 17.790 21.878 -48.908 1.00 33.88 259 PRO A N 1
ATOM 2015 C CA . PRO A 1 259 ? 17.091 22.314 -47.697 1.00 33.88 259 PRO A CA 1
ATOM 2016 C C . PRO A 1 259 ? 15.769 23.051 -47.967 1.00 33.88 259 PRO A C 1
ATOM 2018 O O . PRO A 1 259 ? 15.659 23.838 -48.907 1.00 33.88 259 PRO A O 1
ATOM 2021 N N . ALA A 1 260 ? 14.789 22.864 -47.077 1.00 31.19 260 ALA A N 1
ATOM 2022 C CA . ALA A 1 260 ? 13.554 23.648 -47.030 1.00 31.19 260 ALA A CA 1
ATOM 2023 C C . ALA A 1 260 ? 13.599 24.702 -45.905 1.00 31.19 260 ALA A C 1
ATOM 2025 O O . ALA A 1 260 ? 14.143 24.470 -44.827 1.00 31.19 260 ALA A O 1
ATOM 2026 N N . ALA A 1 261 ? 13.044 25.875 -46.210 1.00 31.62 261 ALA A N 1
ATOM 2027 C CA . ALA A 1 261 ? 13.205 27.143 -45.509 1.00 31.62 261 ALA A CA 1
ATOM 2028 C C . ALA A 1 261 ? 12.429 27.296 -44.180 1.00 31.62 261 ALA A C 1
ATOM 2030 O O . ALA A 1 261 ? 11.367 26.714 -43.968 1.00 31.62 261 ALA A O 1
ATOM 2031 N N . ASP A 1 262 ? 12.974 28.172 -43.331 1.00 35.66 262 ASP A N 1
ATOM 2032 C CA . ASP A 1 262 ? 12.440 28.714 -42.072 1.00 35.66 262 ASP A CA 1
ATOM 2033 C C . ASP A 1 262 ? 11.292 29.720 -42.300 1.00 35.66 262 ASP A C 1
ATOM 2035 O O . ASP A 1 262 ? 11.430 30.624 -43.131 1.00 35.66 262 ASP A O 1
ATOM 2039 N N . PRO A 1 263 ? 10.204 29.656 -41.504 1.00 33.59 263 PRO A N 1
ATOM 2040 C CA . PRO A 1 263 ? 9.422 30.851 -41.237 1.00 33.59 263 PRO A CA 1
ATOM 2041 C C . PRO A 1 263 ? 9.139 31.049 -39.737 1.00 33.59 263 PRO A C 1
ATOM 2043 O O . PRO A 1 263 ? 8.065 30.722 -39.228 1.00 33.59 263 PRO A O 1
ATOM 2046 N N . ARG A 1 264 ? 10.049 31.723 -39.026 1.00 32.00 264 ARG A N 1
ATOM 2047 C CA . ARG A 1 264 ? 9.709 32.519 -37.834 1.00 32.00 264 ARG A CA 1
ATOM 2048 C C . ARG A 1 264 ? 9.370 33.961 -38.215 1.00 32.00 264 ARG A C 1
ATOM 2050 O O . ARG A 1 264 ? 10.251 34.815 -38.237 1.00 32.00 264 ARG A O 1
ATOM 2057 N N . ARG A 1 265 ? 8.083 34.278 -38.392 1.00 31.64 265 ARG A N 1
ATOM 2058 C CA . ARG A 1 265 ? 7.535 35.634 -38.163 1.00 31.64 265 ARG A CA 1
ATOM 2059 C C . ARG A 1 265 ? 6.081 35.552 -37.694 1.00 31.64 265 ARG A C 1
ATOM 2061 O O . ARG A 1 265 ? 5.227 35.064 -38.419 1.00 31.64 265 ARG A O 1
ATOM 2068 N N . GLY A 1 266 ? 5.805 36.067 -36.495 1.00 29.00 266 GLY A N 1
ATOM 2069 C CA . GLY A 1 266 ? 4.441 36.234 -35.982 1.00 29.00 266 GLY A CA 1
ATOM 2070 C C . GLY A 1 266 ? 4.388 36.429 -34.468 1.00 29.00 266 GLY A C 1
ATOM 2071 O O . GLY A 1 266 ? 4.125 35.485 -33.731 1.00 29.00 266 GLY A O 1
ATOM 2072 N N . GLY A 1 267 ? 4.668 37.648 -34.000 1.00 34.97 267 GLY A N 1
ATOM 2073 C CA . GLY A 1 267 ? 4.445 38.056 -32.611 1.00 34.97 267 GLY A CA 1
ATOM 2074 C C . GLY A 1 267 ? 2.956 38.276 -32.318 1.00 34.97 267 GLY A C 1
ATOM 2075 O O . GLY A 1 267 ? 2.238 38.832 -33.144 1.00 34.97 267 GLY A O 1
ATOM 2076 N N . GLY A 1 268 ? 2.502 37.849 -31.135 1.00 30.80 268 GLY A N 1
ATOM 2077 C CA . GLY A 1 268 ? 1.127 38.024 -30.662 1.00 30.80 268 GLY A CA 1
ATOM 2078 C C . GLY A 1 268 ? 1.006 37.797 -29.151 1.00 30.80 268 GLY A C 1
ATOM 2079 O O . GLY A 1 268 ? 1.392 36.755 -28.625 1.00 30.80 268 GLY A O 1
ATOM 2080 N N . ASP A 1 269 ? 0.500 38.819 -28.474 1.00 37.75 269 ASP A N 1
ATOM 2081 C CA . ASP A 1 269 ? 0.458 39.090 -27.035 1.00 37.75 269 ASP A CA 1
ATOM 2082 C C . ASP A 1 269 ? -0.342 38.063 -26.189 1.00 37.75 269 ASP A C 1
ATOM 2084 O O . ASP A 1 269 ? -1.512 37.786 -26.449 1.00 37.75 269 ASP A O 1
ATOM 2088 N N . ARG A 1 270 ? 0.277 37.509 -25.128 1.00 39.41 270 ARG A N 1
ATOM 2089 C CA . ARG A 1 270 ? -0.327 36.544 -24.175 1.00 39.41 270 ARG A CA 1
ATOM 2090 C C . ARG A 1 270 ? -0.595 37.139 -22.781 1.00 39.41 270 ARG A C 1
ATOM 2092 O O . ARG A 1 270 ? -0.517 36.416 -21.786 1.00 39.41 270 ARG A O 1
ATOM 2099 N N . ARG A 1 271 ? -0.916 38.434 -22.653 1.00 41.50 271 ARG A N 1
ATOM 2100 C CA . ARG A 1 271 ? -1.241 39.041 -21.338 1.00 41.50 271 ARG A CA 1
ATOM 2101 C C . ARG A 1 271 ? -2.724 39.263 -21.026 1.00 41.50 271 ARG A C 1
ATOM 2103 O O . ARG A 1 271 ? -3.045 39.549 -19.874 1.00 41.50 271 ARG A O 1
ATOM 2110 N N . THR A 1 272 ? -3.652 39.024 -21.949 1.00 39.19 272 THR A N 1
ATOM 2111 C CA . THR A 1 272 ? -5.086 39.327 -21.726 1.00 39.19 272 THR A CA 1
ATOM 2112 C C . THR A 1 272 ? -5.980 38.115 -21.424 1.00 39.19 272 THR A C 1
ATOM 2114 O O . THR A 1 272 ? -7.047 38.282 -20.837 1.00 39.19 272 THR A O 1
ATOM 2117 N N . ALA A 1 273 ? -5.533 36.876 -21.659 1.00 37.03 273 ALA A N 1
ATOM 2118 C CA . ALA A 1 273 ? -6.342 35.676 -21.382 1.00 37.03 273 ALA A CA 1
ATOM 2119 C C . ALA A 1 273 ? -6.345 35.216 -19.902 1.00 37.03 273 ALA A C 1
ATOM 2121 O O . ALA A 1 273 ? -7.117 34.336 -19.519 1.00 37.03 273 ALA A O 1
ATOM 2122 N N . ARG A 1 274 ? -5.511 35.812 -19.034 1.00 39.59 274 ARG A N 1
ATOM 2123 C CA . ARG A 1 274 ? -5.325 35.362 -17.636 1.00 39.59 274 ARG A CA 1
ATOM 2124 C C . ARG A 1 274 ? -6.230 36.062 -16.610 1.00 39.59 274 ARG A C 1
ATOM 2126 O O . ARG A 1 274 ? -6.294 35.619 -15.468 1.00 39.59 274 ARG A O 1
ATOM 2133 N N . ARG A 1 275 ? -6.965 37.117 -16.993 1.00 38.81 275 ARG A N 1
ATOM 2134 C CA . ARG A 1 275 ? -7.828 37.889 -16.068 1.00 38.81 275 ARG A CA 1
ATOM 2135 C C . ARG A 1 275 ? -9.293 37.437 -16.006 1.00 38.81 275 ARG A C 1
ATOM 2137 O O . ARG A 1 275 ? -9.950 37.716 -15.010 1.00 38.81 275 ARG A O 1
ATOM 2144 N N . ALA A 1 276 ? -9.795 36.671 -16.977 1.00 40.25 276 ALA A N 1
ATOM 2145 C CA . ALA A 1 276 ? -11.210 36.268 -17.007 1.00 40.25 276 ALA A CA 1
ATOM 2146 C C . ALA A 1 276 ? -11.536 34.956 -16.253 1.00 40.25 276 ALA A C 1
ATOM 2148 O O . ALA A 1 276 ? -12.700 34.691 -15.965 1.00 40.25 276 ALA A O 1
ATOM 2149 N N . ARG A 1 277 ? -10.541 34.136 -15.872 1.00 40.22 277 ARG A N 1
ATOM 2150 C CA . ARG A 1 277 ? -10.770 32.872 -15.129 1.00 40.22 277 ARG A CA 1
ATOM 2151 C C . ARG A 1 277 ? -10.720 33.001 -13.601 1.00 40.22 277 ARG A C 1
ATOM 2153 O O . ARG A 1 277 ? -11.123 32.074 -12.904 1.00 40.22 277 ARG A O 1
ATOM 2160 N N . LEU A 1 278 ? -10.298 34.150 -13.071 1.00 40.47 278 LEU A N 1
ATOM 2161 C CA . LEU A 1 278 ? -10.137 34.365 -11.626 1.00 40.47 278 LEU A CA 1
ATOM 2162 C C . LEU A 1 278 ? -11.424 34.813 -10.903 1.00 40.47 278 LEU A C 1
ATOM 2164 O O . LEU A 1 278 ? -11.499 34.690 -9.684 1.00 40.47 278 LEU A O 1
ATOM 2168 N N . SER A 1 279 ? -12.474 35.250 -11.611 1.00 42.03 279 SER A N 1
ATOM 2169 C CA . SER A 1 279 ? -13.721 35.706 -10.965 1.00 42.03 279 SER A CA 1
ATOM 2170 C C . SER A 1 279 ? -14.748 34.593 -10.699 1.00 42.03 279 SER A C 1
A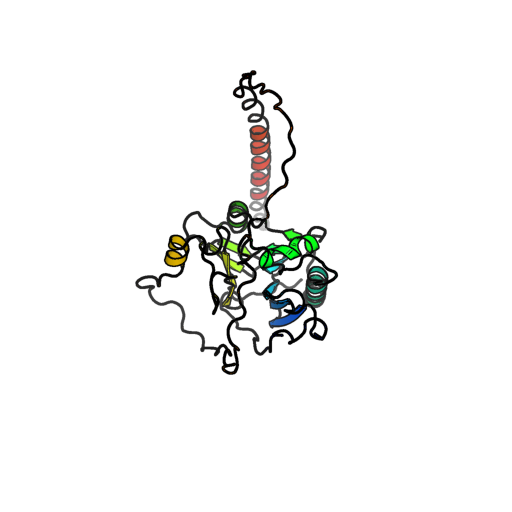TOM 2172 O O . SER A 1 279 ? -15.643 34.769 -9.871 1.00 42.03 279 SER A O 1
ATOM 2174 N N . ARG A 1 280 ? -14.613 33.417 -11.334 1.00 39.81 280 ARG A N 1
ATOM 2175 C CA . ARG A 1 280 ? -15.559 32.292 -11.168 1.00 39.81 280 ARG A CA 1
ATOM 2176 C C . ARG A 1 280 ? -15.215 31.380 -9.983 1.00 39.81 280 ARG A C 1
ATOM 2178 O O . ARG A 1 280 ? -16.115 30.825 -9.363 1.00 39.81 280 ARG A O 1
ATOM 2185 N N . VAL A 1 281 ? -13.935 31.299 -9.610 1.00 42.81 281 VAL A N 1
ATOM 2186 C CA . VAL A 1 281 ? -13.452 30.483 -8.475 1.00 42.81 281 VAL A CA 1
ATOM 2187 C C . VAL A 1 281 ? -13.732 31.161 -7.124 1.00 42.81 281 VAL A C 1
ATOM 2189 O O . VAL A 1 281 ? -13.921 30.488 -6.112 1.00 42.81 281 VAL A O 1
ATOM 2192 N N . HIS A 1 282 ? -13.856 32.493 -7.095 1.00 39.72 282 HIS A N 1
ATOM 2193 C CA . HIS A 1 282 ? -14.122 33.231 -5.856 1.00 39.72 282 HIS A CA 1
ATOM 2194 C C . HIS A 1 282 ? -15.587 33.121 -5.384 1.00 39.72 282 HIS A C 1
ATOM 2196 O O . HIS A 1 282 ? -15.839 33.116 -4.182 1.00 39.72 282 HIS A O 1
ATOM 2202 N N . ARG A 1 283 ? -16.561 32.931 -6.293 1.00 41.69 283 ARG A N 1
ATOM 2203 C CA . ARG A 1 283 ? -17.984 32.767 -5.915 1.00 41.69 283 ARG A CA 1
ATOM 2204 C C . ARG A 1 283 ? -18.334 31.381 -5.355 1.00 41.69 283 ARG A C 1
ATOM 2206 O O . ARG A 1 283 ? -19.282 31.282 -4.586 1.00 41.69 283 ARG A O 1
ATOM 2213 N N . LEU A 1 284 ? -17.554 30.335 -5.649 1.00 38.59 284 LEU A N 1
ATOM 2214 C CA . LEU A 1 284 ? -17.763 28.997 -5.066 1.00 38.59 284 LEU A CA 1
ATOM 2215 C C . LEU A 1 284 ? -17.191 28.850 -3.643 1.00 38.59 284 LEU A C 1
ATOM 2217 O O . LEU A 1 284 ? -17.687 28.037 -2.867 1.00 38.59 284 LEU A O 1
ATOM 2221 N N . ARG A 1 285 ? -16.207 29.673 -3.256 1.00 41.97 285 ARG A N 1
ATOM 2222 C CA . ARG A 1 285 ? -15.601 29.633 -1.910 1.00 41.97 285 ARG A CA 1
ATOM 2223 C C . ARG A 1 285 ? -16.476 30.237 -0.802 1.00 41.97 285 ARG A C 1
ATOM 2225 O O . ARG A 1 285 ? -16.282 29.888 0.359 1.00 41.97 285 ARG A O 1
ATOM 2232 N N . VAL A 1 286 ? -17.451 31.088 -1.134 1.00 43.22 286 VAL A N 1
ATOM 2233 C CA . VAL A 1 286 ? -18.358 31.696 -0.137 1.00 43.22 286 VAL A CA 1
ATOM 2234 C C . VAL A 1 286 ? -19.547 30.780 0.191 1.00 43.22 286 VAL A C 1
ATOM 2236 O O . VAL A 1 286 ? -19.965 30.730 1.342 1.00 43.22 286 VAL A O 1
ATOM 2239 N N . ALA A 1 287 ? -20.026 29.963 -0.755 1.00 39.72 287 ALA A N 1
ATOM 2240 C CA . ALA A 1 287 ? -21.186 29.086 -0.544 1.00 39.72 287 ALA A CA 1
ATOM 2241 C C . ALA A 1 287 ? -20.899 27.835 0.318 1.00 39.72 287 ALA A C 1
ATOM 2243 O O . ALA A 1 287 ? -21.803 27.329 0.984 1.00 39.72 287 ALA A O 1
ATOM 2244 N N . LEU A 1 288 ? -19.650 27.346 0.361 1.00 39.03 288 LEU A N 1
ATOM 2245 C CA . LEU A 1 288 ? -19.278 26.195 1.202 1.00 39.03 288 LEU A CA 1
ATOM 2246 C C . LEU A 1 288 ? -18.961 26.562 2.662 1.00 39.03 288 LEU A C 1
ATOM 2248 O O . LEU A 1 288 ? -19.055 25.702 3.534 1.00 39.03 288 LEU A O 1
ATOM 2252 N N . ARG A 1 289 ? -18.655 27.830 2.972 1.00 41.06 289 ARG A N 1
ATOM 2253 C CA . ARG A 1 289 ? -18.410 28.266 4.362 1.00 41.06 289 ARG A CA 1
ATOM 2254 C C . ARG A 1 289 ? -19.694 28.523 5.158 1.00 41.06 289 ARG A C 1
ATOM 2256 O O . ARG A 1 289 ? -19.662 28.450 6.381 1.00 41.06 289 ARG A O 1
ATOM 2263 N N . SER A 1 290 ? -20.832 28.744 4.499 1.00 41.38 290 SER A N 1
ATOM 2264 C CA . SER A 1 290 ? -22.121 28.983 5.171 1.00 41.38 290 SER A CA 1
ATOM 2265 C C . SER A 1 290 ? -22.825 27.697 5.627 1.00 41.38 290 SER A C 1
ATOM 2267 O O . SER A 1 290 ? -23.660 27.749 6.525 1.00 41.38 290 SER A O 1
ATOM 2269 N N . ARG A 1 291 ? -22.495 26.534 5.042 1.00 43.19 291 ARG A N 1
ATOM 2270 C CA . ARG A 1 291 ? -23.144 25.250 5.377 1.00 43.19 291 ARG A CA 1
ATOM 2271 C C . ARG A 1 291 ? -22.531 24.540 6.591 1.00 43.19 291 ARG A C 1
ATOM 2273 O O . ARG A 1 291 ? -23.264 23.882 7.320 1.00 43.19 291 ARG A O 1
ATOM 2280 N N . ASN A 1 292 ? -21.249 24.762 6.893 1.00 39.19 292 ASN A N 1
ATOM 2281 C CA . ASN A 1 292 ? -20.598 24.170 8.074 1.00 39.19 292 ASN A CA 1
ATOM 2282 C C . ASN A 1 292 ? -20.834 24.946 9.385 1.00 39.19 292 ASN A C 1
ATOM 2284 O O . ASN A 1 292 ? -20.645 24.386 10.460 1.00 39.19 292 ASN A O 1
ATOM 2288 N N . ALA A 1 293 ? -21.299 26.200 9.330 1.00 41.75 293 ALA A N 1
ATOM 2289 C CA . ALA A 1 293 ? -21.618 26.979 10.533 1.00 41.75 293 ALA A CA 1
ATOM 2290 C C . ALA A 1 293 ? -23.039 26.718 11.082 1.00 41.75 293 ALA A C 1
ATOM 2292 O O . ALA A 1 293 ? -23.282 26.918 12.270 1.00 41.75 293 ALA A O 1
ATOM 2293 N N . ALA A 1 294 ? -23.973 26.224 10.258 1.00 41.75 294 ALA A N 1
ATOM 2294 C CA . ALA A 1 294 ? -25.349 25.937 10.684 1.00 41.75 294 ALA A CA 1
ATOM 2295 C C . ALA A 1 294 ? -25.513 24.567 11.378 1.00 41.75 294 ALA A C 1
ATOM 2297 O O . ALA A 1 294 ? -26.458 24.379 12.142 1.00 41.75 294 ALA A O 1
ATOM 2298 N N . ALA A 1 295 ? -24.581 23.627 11.178 1.00 42.72 295 ALA A N 1
ATOM 2299 C CA . ALA A 1 295 ? -24.638 22.290 11.781 1.00 42.72 295 ALA A CA 1
ATOM 2300 C C . ALA A 1 295 ? -24.074 22.221 13.217 1.00 42.72 295 ALA A C 1
ATOM 2302 O O . ALA A 1 295 ? -24.342 21.263 13.934 1.00 42.72 295 ALA A O 1
ATOM 2303 N N . CYS A 1 296 ? -23.345 23.246 13.676 1.00 37.84 296 CYS A N 1
ATOM 2304 C CA . CYS A 1 296 ? -22.740 23.270 15.017 1.00 37.84 296 CYS A CA 1
ATOM 2305 C C . CYS A 1 296 ? -23.591 24.031 16.066 1.00 37.84 296 CYS A C 1
ATOM 2307 O O . CYS A 1 296 ? -23.315 23.984 17.263 1.00 37.84 296 CYS A O 1
ATOM 2309 N N . GLY A 1 297 ? -24.666 24.713 15.643 1.00 38.28 297 GLY A N 1
ATOM 2310 C CA . GLY A 1 297 ? -25.529 25.523 16.518 1.00 38.28 297 GLY A CA 1
ATOM 2311 C C . GLY A 1 297 ? -26.755 24.811 17.111 1.00 38.28 297 GLY A C 1
ATOM 2312 O O . GLY A 1 297 ? -27.377 25.349 18.027 1.00 38.28 297 GLY A O 1
ATOM 2313 N N . SER A 1 298 ? -27.123 23.616 16.633 1.00 40.53 298 SER A N 1
ATOM 2314 C CA . SER A 1 298 ? -28.367 22.931 17.037 1.00 40.53 298 SER A CA 1
ATOM 2315 C C . SER A 1 298 ? -28.197 21.870 18.135 1.00 40.53 298 SER A C 1
ATOM 2317 O O . SER A 1 298 ? -29.194 21.407 18.686 1.00 40.53 298 SER A O 1
ATOM 2319 N N . ALA A 1 299 ? -26.963 21.539 18.532 1.00 40.91 299 ALA A N 1
ATOM 2320 C CA . ALA A 1 299 ? -26.676 20.504 19.534 1.00 40.91 299 ALA A CA 1
ATOM 2321 C C . ALA A 1 299 ? -26.523 21.020 20.986 1.00 40.91 299 ALA A C 1
ATOM 2323 O O . ALA A 1 299 ? -26.263 20.232 21.889 1.00 40.91 299 ALA A O 1
ATOM 2324 N N . ARG A 1 300 ? -26.710 22.325 21.256 1.00 41.94 300 ARG A N 1
ATOM 2325 C CA . ARG A 1 300 ? -26.599 22.914 22.618 1.00 41.94 300 ARG A CA 1
ATOM 2326 C C . ARG A 1 300 ? -27.901 23.471 23.211 1.00 41.94 300 ARG A C 1
ATOM 2328 O O . ARG A 1 300 ? -27.860 24.241 24.165 1.00 41.94 300 ARG A O 1
ATOM 2335 N N . ARG A 1 301 ? -29.075 23.080 22.702 1.00 40.88 301 ARG A N 1
ATOM 2336 C CA . ARG A 1 301 ? -30.373 23.462 23.301 1.00 40.88 301 ARG A CA 1
ATOM 2337 C C . ARG A 1 301 ? -31.373 22.307 23.342 1.00 40.88 301 ARG A C 1
ATOM 2339 O O . ARG A 1 301 ? -32.451 22.436 22.784 1.00 40.88 301 ARG A O 1
ATOM 2346 N N . ARG A 1 302 ? -31.043 21.186 23.992 1.00 40.25 302 ARG A N 1
ATOM 2347 C CA . ARG A 1 302 ? -32.039 20.176 24.420 1.00 40.25 302 ARG A CA 1
ATOM 2348 C C . ARG A 1 302 ? -31.627 19.476 25.722 1.00 40.25 302 ARG A C 1
ATOM 2350 O O . ARG A 1 302 ? -31.589 18.260 25.782 1.00 40.25 302 ARG A O 1
ATOM 2357 N N . THR A 1 303 ? -31.323 20.249 26.763 1.00 41.00 303 THR A N 1
ATOM 2358 C CA . THR A 1 303 ? -31.255 19.768 28.160 1.00 41.00 303 THR A CA 1
ATOM 2359 C C . THR A 1 303 ? -31.624 20.909 29.110 1.00 41.00 303 THR A C 1
ATOM 2361 O O . THR A 1 303 ? -30.770 21.497 29.765 1.00 41.00 303 THR A O 1
ATOM 2364 N N . ALA A 1 304 ? -32.899 21.283 29.128 1.00 42.31 304 ALA A N 1
ATOM 2365 C CA . ALA A 1 304 ? -33.559 22.007 30.214 1.00 42.31 304 ALA A CA 1
ATOM 2366 C C . ALA A 1 304 ? -35.067 21.903 29.955 1.00 42.31 304 ALA A C 1
ATOM 2368 O O . ALA A 1 304 ? -35.465 22.037 28.803 1.00 42.31 304 ALA A O 1
ATOM 2369 N N . TRP A 1 305 ? -35.858 21.701 31.013 1.00 37.31 305 TRP A N 1
ATOM 2370 C CA . TRP A 1 305 ? -37.292 21.343 31.060 1.00 37.31 305 TRP A CA 1
ATOM 2371 C C . TRP A 1 305 ? -37.607 19.854 31.246 1.00 37.31 305 TRP A C 1
ATOM 2373 O O . TRP A 1 305 ? -38.130 19.189 30.362 1.00 37.31 305 TRP A O 1
ATOM 2383 N N . ALA A 1 306 ? -37.339 19.369 32.461 1.00 38.34 306 ALA A N 1
ATOM 2384 C CA . ALA A 1 306 ? -38.175 18.381 33.150 1.00 38.34 306 ALA A CA 1
ATOM 2385 C C . ALA A 1 306 ? -37.914 18.463 34.668 1.00 38.34 306 ALA A C 1
ATOM 2387 O O . ALA A 1 306 ? -37.246 17.615 35.252 1.00 38.34 306 ALA A O 1
ATOM 2388 N N . ARG A 1 307 ? -38.378 19.549 35.296 1.00 39.84 307 ARG A N 1
ATOM 2389 C CA . ARG A 1 307 ? -38.645 19.638 36.741 1.00 39.84 307 ARG A CA 1
ATOM 2390 C C . ARG A 1 307 ? -39.788 20.626 36.957 1.00 39.84 307 ARG A C 1
ATOM 2392 O O . ARG A 1 307 ? -39.541 21.827 37.058 1.00 39.84 307 ARG A O 1
ATOM 2399 N N . ARG A 1 308 ? -41.006 20.095 36.976 1.00 36.50 308 ARG A N 1
ATOM 2400 C CA . ARG A 1 308 ? -42.165 20.455 37.805 1.00 36.50 308 ARG A CA 1
ATOM 2401 C C . ARG A 1 308 ? -43.320 19.556 37.396 1.00 36.50 308 ARG A C 1
ATOM 2403 O O . ARG A 1 308 ? -43.460 19.345 36.173 1.00 36.50 308 ARG A O 1
#

Foldseek 3Di:
DDFDAQDLAADWFDPPDDDAPADPALVPDPDDQWDWDDRDLFKIKIWGHCSLPVVRDIWIWGAHQAEIEIEFQAQAQDCVRRVSLVVNVVVVVVSCVVVPDPLYAYEYEYLADDNGRCSNVNVCPPPRRYHYQDRPQVSLCVVQVNDPDQPGWGWDDNHNFIKIWGQQAWLHSNGIWIQGSRNRDIRRGLLDDPDDGDTPHPVSSCVSPDDPDDDDDDDDDDPDPDDPPPPPDDPPDDDDDPVDDDDDDDDDDDDDDDDDDDDPDDDDDDPPPPPPPVPVVVVVVVVVVVVVVVVVPPPPPDPDDDDD

Secondary structure (DSSP, 8-state):
-PPP---SSPPP-----------S-GGG--S-SEEEEEEETTEEEEEE-TTT-TT--EEEEEE-SSEEEEE---S---TTT--HHHHHHHHHHHHHHHS--SS-EEEEE-SS-SHHHHGGGGGGTT-TTEEEPP-SHHHHHHHHT--SSTT--EEEESSS-EEEEEE--SSSTT-EEEEETTT--EE-GGGS-SS----S-HHHHHHHTSPPTT---PSPPPP---------S---S-PPPTT------PPPP----PPPPP--------SSTTSSSHHHHHHHHHHTTTHHHHSSSSTTS-S-----

Solvent-accessible surface area (backbone atoms only — not comparable to full-atom values): 19172 Å² total; per-residue (Å²): 121,88,80,72,85,53,48,83,61,55,50,76,62,57,75,96,67,88,75,88,84,55,56,101,42,51,91,73,51,84,72,62,55,59,46,77,42,72,30,45,99,50,34,33,43,35,33,41,28,35,59,79,37,83,81,37,37,72,28,40,42,39,56,37,64,49,21,32,39,36,36,32,40,30,62,43,51,52,56,90,68,37,44,56,53,62,55,51,49,58,51,49,53,55,50,35,72,81,50,65,63,78,88,57,26,38,37,39,38,49,33,33,65,50,60,46,28,48,34,24,52,74,60,48,75,84,44,78,60,53,46,73,55,56,56,50,45,70,48,46,30,64,72,32,55,40,55,96,51,72,87,41,65,16,44,51,74,23,48,68,38,46,30,41,32,33,62,48,41,15,57,38,83,38,17,30,30,35,38,33,37,42,46,60,49,74,47,42,54,86,72,64,67,102,67,90,79,73,63,76,36,58,71,50,34,53,62,72,70,46,80,71,85,81,74,84,77,76,82,80,82,73,82,82,77,79,78,87,84,79,81,89,78,82,86,70,83,79,79,82,69,88,86,69,75,77,83,74,85,74,85,80,84,90,78,93,78,86,88,83,85,88,83,93,80,85,90,79,89,87,79,74,80,74,68,76,69,63,67,65,63,60,63,59,62,60,65,63,60,60,61,67,61,64,72,71,68,71,83,81,77,86,89,84,89,90,86,131

Sequence (308 aa):
MQQIGFPASPGAGDLDVRWIHGSESAKHNTDPDIQVHRYDEHTYVLRQNKAINYEAPFMFLMFGNTRALLLDTGATASPAYFPLRRTVDEIVDRWLADHPREDYGLVVAHTHGHGDHIAGDGQFRDRPHTVIVDPAPERVREFFGLGDDLDVLGSVDLGGRVLDAVASPGHHKAAVTFYDRATGLLLTGDTVYPGRLYVADWPAFSADHRPPGEVRRGPPPHPRARLPHRDDHHAGRGLPDPHHLSARRAAAPDDGGAPAADPRRGGGDRRTARRARLSRVHRLRVALRSRNAAACGSARRRTAWARR

Mean predicted aligned error: 16.24 Å

Nearest PDB structures (foldseek):
  2znb-assembly2_B  TM=6.938E-01  e=6.303E-06  Bacteroides fragilis
  6mgy-assembly6_B  TM=6.411E-01  e=5.380E-05  Klebsiella pneumoniae
  6twt-assembly2_B  TM=6.356E-01  e=1.167E-04  Klebsiella pneumoniae
  2hun-assembly1_A  TM=4.186E-01  e=6.069E-02  Pyrococcus horikoshii OT3

Radius of gyration: 26.38 Å; Cα contacts (8 Å, |Δi|>4): 445; chains: 1; bounding box: 74×63×88 Å